Protein 2I1S (pdb70)

Sequence (359 aa):
TFEKVYHLKLSSIKGITPQIWRRIQVPENYTFLDLHKAIQAVMDWEDYHLHEFEMVNPKTGMLDKIGAEGDPLVSEKKAKLSDYFTLENKEALYTYDFGDNWQVKVRLEKILPRKEGVEYPICTAGKRAAVPEDSGGVWGYEEMLEVLKDSEHEEYEDTVLWLGDDFDPEYFDPKDVSFKKTFEKVYHLKLSIKGITPQIWRRIQVPENYTFLDLHKAIQAVMDWEDYHLHEFEMVNPKTGMLDKIGAEGDDGGPLVSEKKAKLSSDYFTLENKEALYTYDFGDNWQVKVRLEKILPRKEGVEYPICTAGKRAAVPEDSGGVWGYEEMLEVLKEHEEYEDTVLWLGDDFDPEYFDPKDVSF

CATH classification: 3.10.290.30

InterPro domains:
  IPR012912 Plasmid pRiA4b, Orf3-like domain [PF07929] (7-184)
  IPR012912 Plasmid pRiA4b, Orf3-like domain [PTHR41878] (1-187)
  IPR024047 MM3350-like superfamily [G3DSA:3.10.290.30] (1-188)
  IPR024047 MM3350-like superfamily [SSF159941] (6-186)

Radius of gyration: 22.76 Å; Cα contacts (8 Å, |Δi|>4): 699; chains: 2; bounding box: 59×53×58 Å

Structure (mmCIF, N/CA/C/O backbone):
data_2I1S
#
_entry.id   2I1S
#
_cell.length_a   62.421
_cell.length_b   90.577
_cell.length_c   107.978
_cell.angle_alpha   90.00
_cell.angle_beta   90.00
_cell.angle_gamma   90.00
#
_symmetry.space_group_name_H-M   'P 21 21 21'
#
loop_
_entity.id
_entity.type
_entity.pdbx_description
1 polymer 'Hypothetical protein'
2 water water
#
loop_
_atom_site.group_PDB
_atom_site.id
_atom_site.type_symbol
_atom_site.label_atom_id
_atom_site.label_alt_id
_atom_site.label_comp_id
_atom_site.label_asym_id
_atom_site.label_entity_id
_atom_site.label_seq_id
_atom_site.pdbx_PDB_ins_code
_atom_site.Cartn_x
_atom_site.Cartn_y
_atom_site.Cartn_z
_atom_site.occupancy
_atom_site.B_iso_or_equiv
_atom_site.auth_seq_id
_atom_site.auth_comp_id
_atom_site.auth_asym_id
_atom_site.auth_atom_id
_atom_site.pdbx_PDB_model_num
ATOM 1 N N . THR A 1 4 ? -4.022 25.990 26.215 1.00 57.44 4 THR A N 1
ATOM 2 C CA . THR A 1 4 ? -4.867 25.085 25.344 1.00 57.69 4 THR A CA 1
ATOM 3 C C . THR A 1 4 ? -4.817 23.589 25.742 1.00 57.22 4 THR A C 1
ATOM 4 O O . THR A 1 4 ? -5.546 22.749 25.156 1.00 57.00 4 THR A O 1
ATOM 8 N N . PHE A 1 5 ? -3.971 23.283 26.741 1.00 55.95 5 PHE A N 1
ATOM 9 C CA . PHE A 1 5 ? -4.048 22.018 27.511 1.00 54.52 5 PHE A CA 1
ATOM 10 C C . PHE A 1 5 ? -3.644 22.313 28.961 1.00 54.89 5 PHE A C 1
ATOM 11 O O . PHE A 1 5 ? -2.882 23.267 29.225 1.00 54.91 5 PHE A O 1
ATOM 19 N N . GLU A 1 6 ? -4.133 21.487 29.887 1.00 55.30 6 GLU A N 1
ATOM 20 C CA . GLU A 1 6 ? -3.803 21.637 31.314 1.00 55.93 6 GLU A CA 1
ATOM 21 C C . GLU A 1 6 ? -2.778 20.594 31.761 1.00 55.79 6 GLU A C 1
ATOM 22 O O . GLU A 1 6 ? -1.735 20.959 32.337 1.00 56.36 6 GLU A O 1
ATOM 28 N N . LYS A 1 7 ? -3.076 19.307 31.506 1.00 54.53 7 LYS A N 1
ATOM 29 C CA . LYS A 1 7 ? -2.245 18.191 32.022 1.00 54.26 7 LYS A CA 1
ATOM 30 C C . LYS A 1 7 ? -1.203 17.665 31.022 1.00 52.93 7 LYS A C 1
ATOM 31 O O . LYS A 1 7 ? -1.347 17.836 29.789 1.00 53.37 7 LYS A O 1
ATOM 37 N N . VAL A 1 8 ? -0.144 17.051 31.555 1.00 51.08 8 VAL A N 1
ATOM 38 C CA . VAL A 1 8 ? 0.812 16.318 30.727 1.00 49.39 8 VAL A CA 1
ATOM 39 C C . VAL A 1 8 ? 0.918 14.813 31.082 1.00 48.76 8 VAL A C 1
ATOM 40 O O . VAL A 1 8 ? 0.864 14.416 32.247 1.00 49.03 8 VAL A O 1
ATOM 44 N N . TYR A 1 9 ? 1.041 13.986 30.051 1.00 47.57 9 TYR A N 1
ATOM 45 C CA . TYR A 1 9 ? 1.217 12.545 30.208 1.00 46.20 9 TYR A CA 1
ATOM 46 C C . TYR A 1 9 ? 2.718 12.222 30.308 1.00 45.39 9 TYR A C 1
ATOM 47 O O . TYR A 1 9 ? 3.476 12.527 29.379 1.00 45.14 9 TYR A O 1
ATOM 56 N N . HIS A 1 10 ? 3.136 11.630 31.440 1.00 44.30 10 HIS A N 1
ATOM 57 C CA . HIS A 1 10 ? 4.489 11.087 31.623 1.00 43.17 10 HIS A CA 1
ATOM 58 C C . HIS A 1 10 ? 4.539 9.639 31.106 1.00 42.61 10 HIS A C 1
ATOM 59 O O . HIS A 1 10 ? 3.956 8.711 31.726 1.00 42.57 10 HIS A O 1
ATOM 66 N N . LEU A 1 11 ? 5.231 9.463 29.967 1.00 40.50 11 LEU A N 1
ATOM 67 C CA . LEU A 1 11 ? 5.235 8.206 29.221 1.00 38.30 11 LEU A CA 1
ATOM 68 C C . LEU A 1 11 ? 6.581 7.540 29.338 1.00 36.71 11 LEU A C 1
ATOM 69 O O . LEU A 1 11 ? 7.595 8.224 29.246 1.00 37.07 11 LEU A O 1
ATOM 74 N N . LYS A 1 12 ? 6.626 6.227 29.541 1.00 34.66 12 LYS A N 1
ATOM 75 C CA . LYS A 1 12 ? 7.876 5.517 29.261 1.00 33.01 12 LYS A CA 1
ATOM 76 C C . LYS A 1 12 ? 7.769 4.839 27.916 1.00 32.90 12 LYS A C 1
ATOM 77 O O . LYS A 1 12 ? 6.711 4.321 27.555 1.00 32.37 12 LYS A O 1
ATOM 83 N N . LEU A 1 13 ? 8.859 4.903 27.157 1.00 32.87 13 LEU A N 1
ATOM 84 C CA . LEU A 1 13 ? 8.980 4.266 25.837 1.00 32.29 13 LEU A CA 1
ATOM 85 C C . LEU A 1 13 ? 10.133 3.295 25.878 1.00 32.70 13 LEU A C 1
ATOM 86 O O . LEU A 1 13 ? 11.268 3.707 26.172 1.00 33.04 13 LEU A O 1
ATOM 91 N N A SER A 1 14 ? 9.862 2.014 25.615 0.50 32.55 14 SER A N 1
ATOM 92 N N B SER A 1 14 ? 9.862 2.028 25.564 0.50 32.33 14 SER A N 1
ATOM 93 C CA A SER A 1 14 ? 10.923 1.012 25.620 0.50 32.91 14 SER A CA 1
ATOM 94 C CA B SER A 1 14 ? 10.874 0.986 25.662 0.50 32.43 14 SER A CA 1
ATOM 95 C C A SER A 1 14 ? 10.948 0.202 24.339 0.50 33.32 14 SER A C 1
ATOM 96 C C B SER A 1 14 ? 10.947 0.173 24.363 0.50 33.08 14 SER A C 1
ATOM 97 O O A SER A 1 14 ? 9.921 -0.285 23.872 0.50 33.30 14 SER A O 1
ATOM 98 O O B SER A 1 14 ? 9.934 -0.346 23.899 0.50 33.05 14 SER A O 1
ATOM 103 N N . ILE A 1 15 ? 12.136 0.071 23.766 1.00 33.62 15 ILE A N 1
ATOM 104 C CA . ILE A 1 15 ? 12.327 -0.834 22.649 1.00 34.39 15 ILE A CA 1
ATOM 105 C C . ILE A 1 15 ? 12.209 -2.267 23.203 1.00 35.00 15 ILE A C 1
ATOM 106 O O . ILE A 1 15 ? 12.966 -2.670 24.116 1.00 34.79 15 ILE A O 1
ATOM 111 N N . LYS A 1 16 ? 11.252 -3.020 22.667 1.00 35.82 16 LYS A N 1
ATOM 112 C CA . LYS A 1 16 ? 11.131 -4.459 22.982 1.00 36.77 16 LYS A CA 1
ATOM 113 C C . LYS A 1 16 ? 12.201 -5.355 22.374 1.00 36.28 16 LYS A C 1
ATOM 114 O O . LYS A 1 16 ? 12.634 -5.149 21.248 1.00 34.60 16 LYS A O 1
ATOM 120 N N . GLY A 1 17 ? 12.574 -6.383 23.136 1.00 36.81 17 GLY A N 1
ATOM 121 C CA . GLY A 1 17 ? 13.417 -7.473 22.676 1.00 36.32 17 GLY A CA 1
ATOM 122 C C . GLY A 1 17 ? 14.907 -7.245 22.808 1.00 37.00 17 GLY A C 1
ATOM 123 O O . GLY A 1 17 ? 15.678 -8.108 22.479 1.00 38.93 17 GLY A O 1
ATOM 124 N N . ILE A 1 18 ? 15.347 -6.091 23.247 1.00 36.68 18 ILE A N 1
ATOM 125 C CA . ILE A 1 18 ? 16.798 -5.880 23.429 1.00 36.04 18 ILE A CA 1
ATOM 126 C C . ILE A 1 18 ? 17.046 -5.723 24.945 1.00 36.29 18 ILE A C 1
ATOM 127 O O . ILE A 1 18 ? 16.318 -4.973 25.623 1.00 34.16 18 ILE A O 1
ATOM 132 N N . THR A 1 19 ? 18.029 -6.470 25.469 1.00 36.72 19 THR A N 1
ATOM 133 C CA . THR A 1 19 ? 18.467 -6.290 26.848 1.00 37.52 19 THR A CA 1
ATOM 134 C C . THR A 1 19 ? 20.001 -6.069 26.862 1.00 37.45 19 THR A C 1
ATOM 135 O O . THR A 1 19 ? 20.720 -6.602 25.996 1.00 38.12 19 THR A O 1
ATOM 139 N N . PRO A 1 20 ? 20.499 -5.222 27.785 1.00 36.17 20 PRO A N 1
ATOM 140 C CA . PRO A 1 20 ? 19.738 -4.316 28.639 1.00 35.14 20 PRO A CA 1
ATOM 141 C C . PRO A 1 20 ? 18.735 -3.438 27.869 1.00 34.43 20 PRO A C 1
ATOM 142 O O . PRO A 1 20 ? 18.906 -3.180 26.663 1.00 34.96 20 PRO A O 1
ATOM 146 N N . GLN A 1 21 ? 17.731 -2.944 28.576 1.00 32.88 21 GLN A N 1
ATOM 147 C CA . GLN A 1 21 ? 16.660 -2.137 28.004 1.00 32.71 21 GLN A CA 1
ATOM 148 C C . GLN A 1 21 ? 17.060 -0.747 27.448 1.00 32.85 21 GLN A C 1
ATOM 149 O O . GLN A 1 21 ? 17.789 -0.002 28.059 1.00 33.27 21 GLN A O 1
ATOM 155 N N . ILE A 1 22 ? 16.624 -0.450 26.230 1.00 33.27 22 ILE A N 1
ATOM 156 C CA . ILE A 1 22 ? 16.785 0.875 25.653 1.00 31.89 22 ILE A CA 1
ATOM 157 C C . ILE A 1 22 ? 15.453 1.590 25.919 1.00 31.95 22 ILE A C 1
ATOM 158 O O . ILE A 1 22 ? 14.401 1.076 25.526 1.00 31.46 22 ILE A O 1
ATOM 163 N N . TRP A 1 23 ? 15.489 2.728 26.624 1.00 30.70 23 TRP A N 1
ATOM 164 C CA . TRP A 1 23 ? 14.250 3.449 26.975 1.00 29.77 23 TRP A CA 1
ATOM 165 C C . TRP A 1 23 ? 14.474 4.939 27.057 1.00 29.44 23 TRP A C 1
ATOM 166 O O . TRP A 1 23 ? 15.615 5.397 27.178 1.00 29.55 23 TRP A O 1
ATOM 177 N N . ARG A 1 24 ? 13.357 5.670 26.971 1.00 29.54 24 ARG A N 1
ATOM 178 C CA . ARG A 1 24 ? 13.273 7.138 27.128 1.00 29.31 24 ARG A CA 1
ATOM 179 C C . ARG A 1 24 ? 12.046 7.491 27.940 1.00 28.88 24 ARG A C 1
ATOM 180 O O . ARG A 1 24 ? 11.005 6.806 27.875 1.00 29.14 24 ARG A O 1
ATOM 188 N N . ARG A 1 25 ? 12.145 8.539 28.728 1.00 29.16 25 ARG A N 1
ATOM 189 C CA . ARG A 1 25 ? 10.944 9.040 29.406 1.00 30.11 25 ARG A CA 1
ATOM 190 C C . ARG A 1 25 ? 10.641 10.420 28.833 1.00 30.17 25 ARG A C 1
ATOM 191 O O . ARG A 1 25 ? 11.528 11.242 28.712 1.00 30.25 25 ARG A O 1
ATOM 199 N N . ILE A 1 26 ? 9.416 10.633 28.391 1.00 30.61 26 ILE A N 1
ATOM 200 C CA . ILE A 1 26 ? 9.023 11.927 27.829 1.00 30.93 26 ILE A CA 1
ATOM 201 C C . ILE A 1 26 ? 7.718 12.399 28.458 1.00 32.06 26 ILE A C 1
ATOM 202 O O . ILE A 1 26 ? 6.914 11.571 28.916 1.00 32.30 26 ILE A O 1
ATOM 207 N N . GLN A 1 27 ? 7.492 13.715 28.474 1.00 32.14 27 GLN A N 1
ATOM 208 C CA . GLN A 1 27 ? 6.167 14.228 28.863 1.00 31.86 27 GLN A CA 1
ATOM 209 C C . GLN A 1 27 ? 5.486 14.917 27.670 1.00 32.32 27 GLN A C 1
ATOM 210 O O . GLN A 1 27 ? 6.083 15.769 26.996 1.00 32.34 27 GLN A O 1
ATOM 216 N N . VAL A 1 28 ? 4.242 14.550 27.393 1.00 32.44 28 VAL A N 1
ATOM 217 C CA . VAL A 1 28 ? 3.546 15.136 26.237 1.00 33.46 28 VAL A CA 1
ATOM 218 C C . VAL A 1 28 ? 2.251 15.885 26.632 1.00 33.84 28 VAL A C 1
ATOM 219 O O . VAL A 1 28 ? 1.628 15.522 27.617 1.00 34.01 28 VAL A O 1
ATOM 223 N N . PRO A 1 29 ? 1.864 16.943 25.869 1.00 34.36 29 PRO A N 1
ATOM 224 C CA . PRO A 1 29 ? 0.558 17.546 26.108 1.00 34.61 29 PRO A CA 1
ATOM 225 C C . PRO A 1 29 ? -0.547 16.500 26.053 1.00 35.30 29 PRO A C 1
ATOM 226 O O . PRO A 1 29 ? -0.521 15.599 25.181 1.00 35.39 29 PRO A O 1
ATOM 230 N N . GLU A 1 30 ? -1.498 16.619 26.977 1.00 35.47 30 GLU A N 1
ATOM 231 C CA . GLU A 1 30 ? -2.643 15.719 27.038 1.00 36.57 30 GLU A CA 1
ATOM 232 C C . GLU A 1 30 ? -3.492 15.737 25.753 1.00 37.07 30 GLU A C 1
ATOM 233 O O . GLU A 1 30 ? -4.085 14.726 25.399 1.00 37.60 30 GLU A O 1
ATOM 239 N N . ASN A 1 31 ? -3.522 16.868 25.039 1.00 37.64 31 ASN A N 1
ATOM 240 C CA . ASN A 1 31 ? -4.352 16.990 23.833 1.00 37.98 31 ASN A CA 1
ATOM 241 C C . ASN A 1 31 ? -3.696 16.453 22.534 1.00 37.46 31 ASN A C 1
ATOM 242 O O . ASN A 1 31 ? -4.209 16.642 21.407 1.00 37.29 31 ASN A O 1
ATOM 247 N N . TYR A 1 32 ? -2.566 15.795 22.712 1.00 36.95 32 TYR A N 1
ATOM 248 C CA . TYR A 1 32 ? -1.813 15.180 21.628 1.00 36.89 32 TYR A CA 1
ATOM 249 C C . TYR A 1 32 ? -2.595 14.107 20.914 1.00 36.82 32 TYR A C 1
ATOM 250 O O . TYR A 1 32 ? -3.323 13.344 21.551 1.00 37.00 32 TYR A O 1
ATOM 259 N N . THR A 1 33 ? -2.458 14.088 19.580 1.00 36.61 33 THR A N 1
ATOM 260 C CA . THR A 1 33 ? -3.008 13.031 18.754 1.00 36.33 33 THR A CA 1
ATOM 261 C C . THR A 1 33 ? -1.961 11.919 18.716 1.00 36.74 33 THR A C 1
ATOM 262 O O . THR A 1 33 ? -0.838 12.096 19.211 1.00 37.69 33 THR A O 1
ATOM 266 N N . PHE A 1 34 ? -2.319 10.766 18.153 1.00 36.75 34 PHE A N 1
ATOM 267 C CA . PHE A 1 34 ? -1.331 9.726 17.895 1.00 36.25 34 PHE A CA 1
ATOM 268 C C . PHE A 1 34 ? -0.271 10.142 16.869 1.00 36.54 34 PHE A C 1
ATOM 269 O O . PHE A 1 34 ? 0.867 9.720 16.984 1.00 37.80 34 PHE A O 1
ATOM 277 N N . LEU A 1 35 ? -0.610 10.996 15.905 1.00 36.85 35 LEU A N 1
ATOM 278 C CA . LEU A 1 35 ? 0.403 11.471 14.961 1.00 36.89 35 LEU A CA 1
ATOM 279 C C . LEU A 1 35 ? 1.511 12.194 15.713 1.00 36.88 35 LEU A C 1
ATOM 280 O O . LEU A 1 35 ? 2.688 11.901 15.519 1.00 37.33 35 LEU A O 1
ATOM 285 N N . ASP A 1 36 ? 1.107 13.129 16.564 1.00 36.76 36 ASP A N 1
ATOM 286 C CA . ASP A 1 36 ? 1.993 13.881 17.450 1.00 37.40 36 ASP A CA 1
ATOM 287 C C . ASP A 1 36 ? 2.917 12.990 18.266 1.00 37.53 36 ASP A C 1
ATOM 288 O O . ASP A 1 36 ? 4.124 13.299 18.400 1.00 38.53 36 ASP A O 1
ATOM 293 N N . LEU A 1 37 ? 2.359 11.891 18.790 1.00 36.88 37 LEU A N 1
ATOM 294 C CA . LEU A 1 37 ? 3.120 10.885 19.536 1.00 35.84 37 LEU A CA 1
ATOM 295 C C . L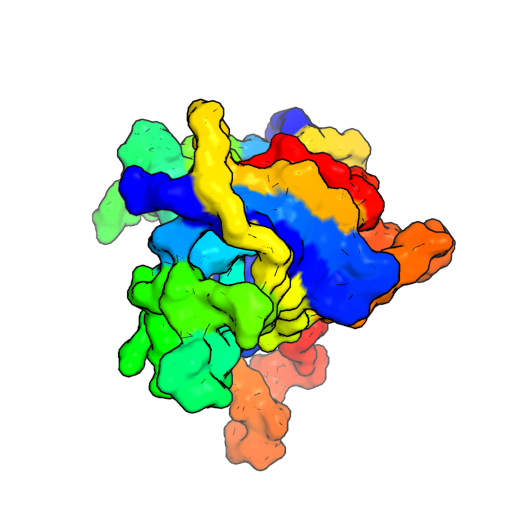EU A 1 37 ? 4.093 10.079 18.658 1.00 35.96 37 LEU A C 1
ATOM 296 O O . LEU A 1 37 ? 5.247 9.840 19.055 1.00 35.56 37 LEU A O 1
ATOM 301 N N . HIS A 1 38 ? 3.631 9.636 17.485 1.00 35.85 38 HIS A N 1
ATOM 302 C CA . HIS A 1 38 ? 4.526 9.038 16.489 1.00 35.80 38 HIS A CA 1
ATOM 303 C C . HIS A 1 38 ? 5.763 9.908 16.313 1.00 36.26 38 HIS A C 1
ATOM 304 O O . HIS A 1 38 ? 6.894 9.417 16.396 1.00 37.76 38 HIS A O 1
ATOM 311 N N . LYS A 1 39 ? 5.560 11.208 16.107 1.00 36.11 39 LYS A N 1
ATOM 312 C CA . LYS A 1 39 ? 6.687 12.141 15.916 1.00 35.97 39 LYS A CA 1
ATOM 313 C C . LYS A 1 39 ? 7.611 12.287 17.127 1.00 35.43 39 LYS A C 1
ATOM 314 O O . LYS A 1 39 ? 8.784 12.594 16.963 1.00 35.63 39 LYS A O 1
ATOM 320 N N . ALA A 1 40 ? 7.083 12.096 18.331 1.00 34.80 40 ALA A N 1
ATOM 321 C CA . ALA A 1 40 ? 7.879 12.252 19.556 1.00 34.37 40 ALA A CA 1
ATOM 322 C C . ALA A 1 40 ? 8.755 11.001 19.747 1.00 34.53 40 ALA A C 1
ATOM 323 O O . ALA A 1 40 ? 9.952 11.084 20.054 1.00 34.83 40 ALA A O 1
ATOM 325 N N . ILE A 1 41 ? 8.142 9.842 19.540 1.00 34.22 41 ILE A N 1
ATOM 326 C CA . ILE A 1 41 ? 8.873 8.583 19.355 1.00 34.15 41 ILE A CA 1
ATOM 327 C C . ILE A 1 41 ? 10.022 8.663 18.323 1.00 33.34 41 ILE A C 1
ATOM 328 O O . ILE A 1 41 ? 11.166 8.265 18.630 1.00 33.18 41 ILE A O 1
ATOM 333 N N . GLN A 1 42 ? 9.738 9.170 17.120 1.00 33.38 42 GLN A N 1
ATOM 334 C CA . GLN A 1 42 ? 10.798 9.285 16.112 1.00 32.93 42 GLN A CA 1
ATOM 335 C C . GLN A 1 42 ? 11.964 10.127 16.627 1.00 32.67 42 GLN A C 1
ATOM 336 O O . GLN A 1 42 ? 13.137 9.831 16.332 1.00 32.91 42 GLN A O 1
ATOM 342 N N . ALA A 1 43 ? 11.621 11.180 17.371 1.00 32.06 43 ALA A N 1
ATOM 343 C CA . ALA A 1 43 ? 12.558 12.155 17.917 1.00 32.01 43 ALA A CA 1
ATOM 344 C C . ALA A 1 43 ? 13.455 11.562 18.984 1.00 31.99 43 ALA A C 1
ATOM 345 O O . ALA A 1 43 ? 14.675 11.689 18.883 1.00 32.02 43 ALA A O 1
ATOM 347 N N . VAL A 1 44 ? 12.864 10.863 19.958 1.00 32.66 44 VAL A N 1
ATOM 348 C CA . VAL A 1 44 ? 13.628 10.285 21.091 1.00 32.55 44 VAL A CA 1
ATOM 349 C C . VAL A 1 44 ? 14.515 9.130 20.689 1.00 32.42 44 VAL A C 1
ATOM 350 O O . VAL A 1 44 ? 15.573 8.915 21.317 1.00 32.57 44 VAL A O 1
ATOM 354 N N . MET A 1 45 ? 14.101 8.439 19.623 1.00 32.60 45 MET A N 1
ATOM 355 C CA . MET A 1 45 ? 14.841 7.309 19.035 1.00 32.52 45 MET A CA 1
ATOM 356 C C . MET A 1 45 ? 15.789 7.688 17.926 1.00 33.99 45 MET A C 1
ATOM 357 O O . MET A 1 45 ? 16.460 6.823 17.348 1.00 35.06 45 MET A O 1
ATOM 362 N N . ASP A 1 46 ? 15.847 8.973 17.595 1.00 35.71 46 ASP A N 1
ATOM 363 C CA . ASP A 1 46 ? 16.690 9.444 16.501 1.00 36.79 46 ASP A CA 1
ATOM 364 C C . ASP A 1 46 ? 16.452 8.649 15.180 1.00 36.63 46 ASP A C 1
ATOM 365 O O . ASP A 1 46 ? 17.374 8.297 14.409 1.00 36.37 46 ASP A O 1
ATOM 370 N N . TRP A 1 47 ? 15.173 8.366 14.934 1.00 36.35 47 TRP A N 1
ATOM 371 C CA . TRP A 1 47 ? 14.748 7.728 13.706 1.00 35.20 47 TRP A CA 1
ATOM 372 C C . TRP A 1 47 ? 14.429 8.786 12.629 1.00 34.97 47 TRP A C 1
ATOM 373 O O . TRP A 1 47 ? 14.384 9.981 12.904 1.00 35.08 47 TRP A O 1
ATOM 384 N N . GLU A 1 48 ? 14.196 8.339 11.402 1.00 36.00 48 GLU A N 1
ATOM 385 C CA . GLU A 1 48 ? 14.202 9.231 10.239 1.00 36.08 48 GLU A CA 1
ATOM 386 C C . GLU A 1 48 ? 12.832 9.306 9.518 1.00 36.14 48 GLU A C 1
ATOM 387 O O . GLU A 1 48 ? 12.677 9.971 8.494 1.00 35.80 48 GLU A O 1
ATOM 393 N N . ASP A 1 49 ? 11.858 8.601 10.063 1.00 36.41 49 ASP A N 1
ATOM 394 C CA . ASP A 1 49 ? 10.543 8.428 9.453 1.00 37.10 49 ASP A CA 1
ATOM 395 C C . ASP A 1 49 ? 10.518 7.909 8.003 1.00 36.30 49 ASP A C 1
ATOM 396 O O . ASP A 1 49 ? 9.782 8.399 7.163 1.00 36.27 49 ASP A O 1
ATOM 401 N N . TYR A 1 50 ? 11.295 6.869 7.741 1.00 35.96 50 TYR A N 1
ATOM 402 C CA . TYR A 1 50 ? 11.446 6.333 6.392 1.00 35.07 50 TYR A CA 1
ATOM 403 C C . TYR A 1 50 ? 10.372 5.310 6.094 1.00 35.40 50 TYR A C 1
ATOM 404 O O . TYR A 1 50 ? 10.072 5.019 4.913 1.00 34.77 50 TYR A O 1
ATOM 413 N N . HIS A 1 51 ? 9.839 4.715 7.171 1.00 35.14 51 HIS A N 1
ATOM 414 C CA . HIS A 1 51 ? 9.099 3.467 7.040 1.00 33.62 51 HIS A CA 1
ATOM 415 C C . HIS A 1 51 ? 7.681 3.665 7.544 1.00 33.57 51 HIS A C 1
ATOM 416 O O . HIS A 1 51 ? 7.355 4.734 8.049 1.00 32.74 51 HIS A O 1
ATOM 423 N N . LEU A 1 52 ? 6.861 2.615 7.393 1.00 33.78 52 LEU A N 1
ATOM 424 C CA . LEU A 1 52 ? 5.506 2.590 7.914 1.00 33.72 52 LEU A CA 1
ATOM 425 C C . LEU A 1 52 ? 5.523 2.411 9.429 1.00 33.89 52 LEU A C 1
ATOM 426 O O . LEU A 1 52 ? 6.473 1.857 9.978 1.00 33.73 52 LEU A O 1
ATOM 431 N N . HIS A 1 53 ? 4.476 2.912 10.083 1.00 34.86 53 HIS A N 1
ATOM 432 C CA . HIS A 1 53 ? 4.253 2.695 11.514 1.00 35.63 53 HIS A CA 1
ATOM 433 C C . HIS A 1 53 ? 2.776 2.410 11.862 1.00 36.52 53 HIS A C 1
ATOM 434 O O . HIS A 1 53 ? 1.880 2.633 11.052 1.00 37.57 53 HIS A O 1
ATOM 441 N N . GLU A 1 54 ? 2.524 1.874 13.052 1.00 37.23 54 GLU A N 1
ATOM 442 C CA . GLU A 1 54 ? 1.169 1.849 13.600 1.00 37.56 54 GLU A CA 1
ATOM 443 C C . GLU A 1 54 ? 1.197 1.604 15.095 1.00 36.54 54 GLU A C 1
ATOM 444 O O . GLU A 1 54 ? 2.192 1.111 15.608 1.00 37.17 54 GLU A O 1
ATOM 450 N N . PHE A 1 55 ? 0.135 2.035 15.767 1.00 35.25 55 PHE A N 1
ATOM 451 C CA . PHE A 1 55 ? -0.112 1.763 17.162 1.00 35.16 55 PHE A CA 1
ATOM 452 C C . PHE A 1 55 ? -1.196 0.668 17.252 1.00 36.15 55 PHE A C 1
ATOM 453 O O . PHE A 1 55 ? -2.097 0.597 16.399 1.00 35.25 55 PHE A O 1
ATOM 461 N N . GLU A 1 56 ? -1.059 -0.195 18.254 1.00 36.71 56 GLU A N 1
ATOM 462 C CA . GLU A 1 56 ? -2.108 -1.107 18.693 1.00 38.86 56 GLU A CA 1
ATOM 463 C C . GLU A 1 56 ? -2.434 -0.751 20.148 1.00 38.08 56 GLU A C 1
ATOM 464 O O . GLU A 1 56 ? -1.554 -0.754 21.002 1.00 37.41 56 GLU A O 1
ATOM 470 N N . MET A 1 57 ? -3.694 -0.467 20.435 1.00 38.50 57 MET A N 1
ATOM 471 C CA . MET A 1 57 ? -4.107 -0.142 21.815 1.00 38.73 57 MET A CA 1
ATOM 472 C C . MET A 1 57 ? -5.550 -0.604 22.046 1.00 39.82 57 MET A C 1
ATOM 473 O O . MET A 1 57 ? -6.383 -0.526 21.131 1.00 40.20 57 MET A O 1
ATOM 478 N N . VAL A 1 58 ? -5.833 -1.118 23.247 1.00 40.65 58 VAL A N 1
ATOM 479 C CA . VAL A 1 58 ? -7.218 -1.296 23.717 1.00 40.77 58 VAL A CA 1
ATOM 480 C C . VAL A 1 58 ? -7.976 0.052 23.795 1.00 41.59 58 VAL A C 1
ATOM 481 O O . VAL A 1 58 ? -7.483 1.031 24.390 1.00 41.55 58 VAL A O 1
ATOM 485 N N . ASN A 1 59 ? -9.168 0.094 23.202 1.00 41.65 59 ASN A N 1
ATOM 486 C CA . ASN A 1 59 ? -10.023 1.264 23.284 1.00 42.20 59 ASN A CA 1
ATOM 487 C C . ASN A 1 59 ? -10.884 1.193 24.568 1.00 42.51 59 ASN A C 1
ATOM 488 O O . ASN A 1 59 ? -11.669 0.274 24.736 1.00 42.84 59 ASN A O 1
ATOM 493 N N . PRO A 1 60 ? -10.701 2.149 25.502 1.00 43.10 60 PRO A N 1
ATOM 494 C CA . PRO A 1 60 ? -11.417 2.087 26.790 1.00 43.28 60 PRO A CA 1
ATOM 495 C C . PRO A 1 60 ? -12.932 2.162 26.691 1.00 43.80 60 PRO A C 1
ATOM 496 O O . PRO A 1 60 ? -13.626 1.660 27.592 1.00 44.48 60 PRO A O 1
ATOM 500 N N . LYS A 1 61 ? -13.456 2.789 25.636 1.00 44.19 61 LYS A N 1
ATOM 501 C CA . LYS A 1 61 ? -14.925 2.822 25.432 1.00 44.42 61 LYS A CA 1
ATOM 502 C C . LYS A 1 61 ? -15.458 1.496 24.891 1.00 43.75 61 LYS A C 1
ATOM 503 O O . LYS A 1 61 ? -16.645 1.243 24.991 1.00 44.01 61 LYS A O 1
ATOM 509 N N . THR A 1 62 ? -14.595 0.660 24.306 1.00 43.22 62 THR A N 1
ATOM 510 C CA . THR A 1 62 ? -15.054 -0.617 23.736 1.00 42.60 62 THR A CA 1
ATOM 511 C C . THR A 1 62 ? -14.421 -1.879 24.331 1.00 42.50 62 THR A C 1
ATOM 512 O O . THR A 1 62 ? -15.015 -2.950 24.253 1.00 42.33 62 THR A O 1
ATOM 516 N N . GLY A 1 63 ? -13.227 -1.770 24.906 1.00 42.17 63 GLY A N 1
ATOM 517 C CA . GLY A 1 63 ? -12.520 -2.961 25.405 1.00 42.33 63 GLY A CA 1
ATOM 518 C C . GLY A 1 63 ? -11.922 -3.824 24.289 1.00 42.55 63 GLY A C 1
ATOM 519 O O . GLY A 1 63 ? -11.299 -4.864 24.564 1.00 42.65 63 GLY A O 1
ATOM 520 N N . MET A 1 64 ? -12.128 -3.392 23.035 1.00 42.39 64 MET A N 1
ATOM 521 C CA . MET A 1 64 ? -11.518 -3.993 21.831 1.00 41.89 64 MET A CA 1
ATOM 522 C C . MET A 1 64 ? -10.159 -3.359 21.556 1.00 41.72 64 MET A C 1
ATOM 523 O O . MET A 1 64 ? -9.919 -2.217 21.943 1.00 42.43 64 MET A O 1
ATOM 528 N N . LEU A 1 65 ? -9.295 -4.104 20.862 1.00 41.60 65 LEU A N 1
ATOM 529 C CA . LEU A 1 65 ? -7.974 -3.643 20.415 1.00 41.14 65 LEU A CA 1
ATOM 530 C C . LEU A 1 65 ? -8.106 -2.857 19.104 1.00 41.10 65 LEU A C 1
ATOM 531 O O . LEU A 1 65 ? -8.486 -3.412 18.083 1.00 40.94 65 LEU A O 1
ATOM 536 N N . ASP A 1 66 ? -7.825 -1.559 19.146 1.00 41.44 66 ASP A N 1
ATOM 537 C CA . ASP A 1 66 ? -7.835 -0.703 17.946 1.00 41.55 66 ASP A CA 1
ATOM 538 C C . ASP A 1 66 ? -6.455 -0.592 17.314 1.00 41.41 66 ASP A C 1
ATOM 539 O O . ASP A 1 66 ? -5.462 -0.489 18.023 1.00 42.08 66 ASP A O 1
ATOM 544 N N . LYS A 1 67 ? -6.401 -0.600 15.985 1.00 41.52 67 LYS A N 1
ATOM 545 C CA . LYS A 1 67 ? -5.193 -0.274 15.250 1.00 41.48 67 LYS A CA 1
ATOM 546 C C . LYS A 1 67 ? -5.256 1.199 14.838 1.00 41.41 67 LYS A C 1
ATOM 547 O O . LYS A 1 67 ? -6.244 1.638 14.229 1.00 41.21 67 LYS A O 1
ATOM 553 N N . ILE A 1 68 ? -4.204 1.959 15.150 1.00 40.70 68 ILE A N 1
ATOM 554 C CA . ILE A 1 68 ? -4.191 3.394 14.858 1.00 40.95 68 ILE A CA 1
ATOM 555 C C . ILE A 1 68 ? -2.969 3.743 13.999 1.00 41.82 68 ILE A C 1
ATOM 556 O O . ILE A 1 68 ? -1.850 3.396 14.351 1.00 42.47 68 ILE A O 1
ATOM 561 N N . GLY A 1 69 ? -3.180 4.408 12.867 1.00 42.87 69 GLY A N 1
ATOM 562 C CA . GLY A 1 69 ? -2.080 4.706 11.966 1.00 43.57 69 GLY A CA 1
ATOM 563 C C . GLY A 1 69 ? -2.477 5.688 10.896 1.00 45.05 69 GLY A C 1
ATOM 564 O O . GLY A 1 69 ? -3.536 6.315 10.971 1.00 44.52 69 GLY A O 1
ATOM 565 N N . ALA A 1 70 ? -1.612 5.837 9.899 1.00 46.48 70 ALA A N 1
ATOM 566 C CA . ALA A 1 70 ? -1.816 6.850 8.868 1.00 47.69 70 ALA A CA 1
ATOM 567 C C . ALA A 1 70 ? -3.136 6.701 8.121 1.00 48.72 70 ALA A C 1
ATOM 568 O O . ALA A 1 70 ? -3.587 5.598 7.830 1.00 48.27 70 ALA A O 1
ATOM 570 N N . GLU A 1 71 ? -3.745 7.848 7.829 1.00 50.77 71 GLU A N 1
ATOM 571 C CA . GLU A 1 71 ? -4.972 7.907 7.049 1.00 52.02 71 GLU A CA 1
ATOM 572 C C . GLU A 1 71 ? -4.887 7.190 5.705 1.00 52.85 71 GLU A C 1
ATOM 573 O O . GLU A 1 71 ? -4.286 7.683 4.739 1.00 52.74 71 GLU A O 1
ATOM 579 N N . GLY A 1 72 ? -5.454 5.985 5.700 1.00 53.82 72 GLY A N 1
ATOM 580 C CA . GLY A 1 72 ? -5.879 5.309 4.484 1.00 54.70 72 GLY A CA 1
ATOM 581 C C . GLY A 1 72 ? -7.394 5.386 4.510 1.00 55.16 72 GLY A C 1
ATOM 582 O O . GLY A 1 72 ? -7.981 5.718 5.548 1.00 55.40 72 GLY A O 1
ATOM 583 N N . ASP A 1 73 ? -8.033 5.090 3.384 1.00 55.43 73 ASP A N 1
ATOM 584 C CA . ASP A 1 73 ? -9.491 5.128 3.319 1.00 55.64 73 ASP A CA 1
ATOM 585 C C . ASP A 1 73 ? -10.105 3.802 3.768 1.00 55.63 73 ASP A C 1
ATOM 586 O O . ASP A 1 73 ? -11.343 3.912 4.723 1.00 55.72 73 ASP A O 1
ATOM 591 N N . PRO A 1 81 ? -11.373 -0.562 9.783 1.00 48.68 81 PRO A N 1
ATOM 592 C CA . PRO A 1 81 ? -10.606 -1.336 10.751 1.00 48.49 81 PRO A CA 1
ATOM 593 C C . PRO A 1 81 ? -9.342 -0.600 11.199 1.00 47.99 81 PRO A C 1
ATOM 594 O O . PRO A 1 81 ? -8.645 -1.057 12.106 1.00 48.34 81 PRO A O 1
ATOM 598 N N . LEU A 1 82 ? -9.047 0.524 10.556 1.00 46.86 82 LEU A N 1
ATOM 599 C CA . LEU A 1 82 ? -7.940 1.356 10.958 1.00 45.90 82 LEU A CA 1
ATOM 600 C C . LEU A 1 82 ? -8.473 2.702 11.455 1.00 45.20 82 LEU A C 1
ATOM 601 O O . LEU A 1 82 ? -9.272 3.348 10.773 1.00 45.19 82 LEU A O 1
ATOM 606 N N . VAL A 1 83 ? -8.050 3.086 12.660 1.00 44.25 83 VAL A N 1
ATOM 607 C CA . VAL A 1 83 ? -8.391 4.370 13.291 1.00 43.32 83 VAL A CA 1
ATOM 608 C C . VAL A 1 83 ? -7.320 5.398 12.903 1.00 43.40 83 VAL A C 1
ATOM 609 O O . VAL A 1 83 ? -6.122 5.093 12.965 1.00 42.73 83 VAL A O 1
ATOM 613 N N . SER A 1 84 ? -7.760 6.590 12.486 1.00 43.30 84 SER A N 1
ATOM 614 C CA . SER A 1 84 ? -6.873 7.659 12.002 1.00 43.80 84 SER A CA 1
ATOM 615 C C . SER A 1 84 ? -6.135 8.326 13.137 1.00 43.82 84 SER A C 1
ATOM 616 O O . SER A 1 84 ? -6.751 8.882 14.036 1.00 45.13 84 SER A O 1
ATOM 619 N N . GLU A 1 85 ? -4.814 8.266 13.076 1.00 42.90 85 GLU A N 1
ATOM 620 C CA . GLU A 1 85 ? -3.950 8.816 14.098 1.00 42.28 85 GLU A CA 1
ATOM 621 C C . GLU A 1 85 ? -3.995 10.336 14.165 1.00 42.26 85 GLU A C 1
ATOM 622 O O . GLU A 1 85 ? -3.648 10.910 15.183 1.00 42.53 85 GLU A O 1
ATOM 628 N N . LYS A 1 86 ? -4.363 10.987 13.061 1.00 42.30 86 LYS A N 1
ATOM 629 C CA . LYS A 1 86 ? -4.513 12.455 13.039 1.00 42.26 86 LYS A CA 1
ATOM 630 C C . LYS A 1 86 ? -5.735 12.836 13.865 1.00 41.89 86 LYS A C 1
ATOM 631 O O . LYS A 1 86 ? -5.767 13.908 14.451 1.00 41.95 86 LYS A O 1
ATOM 637 N N . LYS A 1 87 ? -6.724 11.933 13.894 1.00 41.98 87 LYS A N 1
ATOM 638 C CA . LYS A 1 87 ? -7.980 12.085 14.636 1.00 41.84 87 LYS A CA 1
ATOM 639 C C . LYS A 1 87 ? -7.946 11.541 16.066 1.00 41.86 87 LYS A C 1
ATOM 640 O O . LYS A 1 87 ? -8.416 12.201 16.982 1.00 41.77 87 LYS A O 1
ATOM 646 N N . ALA A 1 88 ? -7.409 10.331 16.240 1.00 42.58 88 ALA A N 1
ATOM 647 C CA . ALA A 1 88 ? -7.322 9.665 17.544 1.00 42.56 88 ALA A CA 1
ATOM 648 C C . ALA A 1 88 ? -6.502 10.508 18.515 1.00 43.45 88 ALA A C 1
ATOM 649 O O . ALA A 1 88 ? -5.362 10.915 18.206 1.00 43.61 88 ALA A O 1
ATOM 651 N N . LYS A 1 89 ? -7.099 10.801 19.669 1.00 43.75 89 LYS A N 1
ATOM 652 C CA . LYS A 1 89 ? -6.457 11.608 20.699 1.00 44.16 89 LYS A CA 1
ATOM 653 C C . LYS A 1 89 ? -5.916 10.692 21.796 1.00 43.95 89 LYS A C 1
ATOM 654 O O . LYS A 1 89 ? -6.574 9.723 22.148 1.00 44.59 89 LYS A O 1
ATOM 660 N N . LEU A 1 90 ? -4.732 10.982 22.339 1.00 43.71 90 LEU A N 1
ATOM 661 C CA . LEU A 1 90 ? -4.200 10.186 23.471 1.00 43.25 90 LEU A CA 1
ATOM 662 C C . LEU A 1 90 ? -5.183 10.102 24.626 1.00 43.22 90 LEU A C 1
ATOM 663 O O . LEU A 1 90 ? -5.369 9.021 25.210 1.00 43.60 90 LEU A O 1
ATOM 668 N N . SER A 1 91 ? -5.807 11.249 24.923 1.00 43.00 91 SER A N 1
ATOM 669 C CA . SER A 1 91 ? -6.791 11.435 25.998 1.00 42.52 91 SER A CA 1
ATOM 670 C C . SER A 1 91 ? -8.076 10.618 25.851 1.00 42.66 91 SER A C 1
ATOM 671 O O . SER A 1 91 ? -8.831 10.472 26.804 1.00 42.09 91 SER A O 1
ATOM 674 N N . ASP A 1 92 ? -8.322 10.098 24.655 1.00 43.02 92 ASP A N 1
ATOM 675 C CA . ASP A 1 92 ? -9.434 9.184 24.426 1.00 43.30 92 ASP A CA 1
ATOM 676 C C . ASP A 1 92 ? -9.076 7.724 24.729 1.00 43.17 92 ASP A C 1
ATOM 677 O O . ASP A 1 92 ? -9.975 6.886 24.883 1.00 42.97 92 ASP A O 1
ATOM 682 N N . TYR A 1 93 ? -7.773 7.434 24.828 1.00 42.81 93 TYR A N 1
ATOM 683 C CA . TYR A 1 93 ? -7.271 6.066 25.007 1.00 42.92 93 TYR A CA 1
ATOM 684 C C . TYR A 1 93 ? -6.519 5.792 26.311 1.00 43.58 93 TYR A C 1
ATOM 685 O O . TYR A 1 93 ? -6.818 4.817 27.010 1.00 44.05 93 TYR A O 1
ATOM 694 N N . PHE A 1 94 ? -5.524 6.623 26.613 1.00 44.05 94 PHE A N 1
ATOM 695 C CA . PHE A 1 94 ? -4.713 6.447 27.814 1.00 44.26 94 PHE A CA 1
ATOM 696 C C . PHE A 1 94 ? -5.450 6.929 29.057 1.00 44.32 94 PHE A C 1
ATOM 697 O O . PHE A 1 94 ? -5.915 8.070 29.134 1.00 44.74 94 PHE A O 1
ATOM 705 N N . THR A 1 95 ? -5.560 6.038 30.030 1.00 44.33 95 THR A N 1
ATOM 706 C CA . THR A 1 95 ? -6.007 6.397 31.359 1.00 44.41 95 THR A CA 1
ATOM 707 C C . THR A 1 95 ? -5.110 5.614 32.313 1.00 44.78 95 THR A C 1
ATOM 70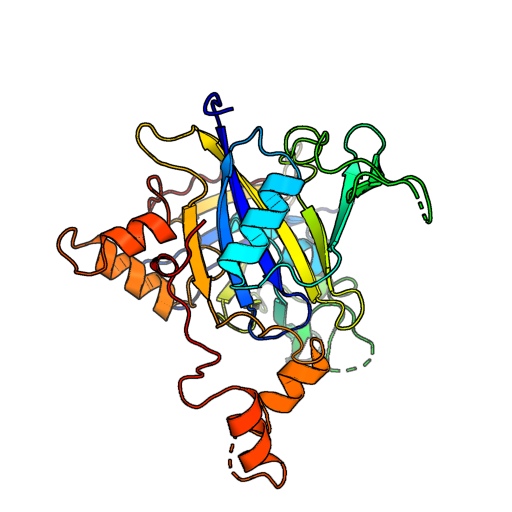8 O O . THR A 1 95 ? -4.217 4.872 31.870 1.00 44.49 95 THR A O 1
ATOM 712 N N . LEU A 1 96 ? -5.346 5.773 33.610 1.00 44.78 96 LEU A N 1
ATOM 713 C CA . LEU A 1 96 ? -4.585 5.051 34.614 1.00 45.24 96 LEU A CA 1
ATOM 714 C C . LEU A 1 96 ? -4.954 3.547 34.715 1.00 45.73 96 LEU A C 1
ATOM 715 O O . LEU A 1 96 ? -4.117 2.745 35.123 1.00 46.10 96 LEU A O 1
ATOM 720 N N . GLU A 1 97 ? -6.173 3.143 34.350 1.00 46.07 97 GLU A N 1
ATOM 721 C CA . GLU A 1 97 ? -6.400 1.700 34.124 1.00 46.85 97 GLU A CA 1
ATOM 722 C C . GLU A 1 97 ? -6.444 1.272 32.638 1.00 46.49 97 GLU A C 1
ATOM 723 O O . GLU A 1 97 ? -7.062 0.257 32.298 1.00 47.12 97 GLU A O 1
ATOM 729 N N . ASN A 1 98 ? -5.801 2.046 31.771 1.00 45.03 98 ASN A N 1
ATOM 730 C CA . ASN A 1 98 ? -5.550 1.634 30.393 1.00 44.58 98 ASN A CA 1
ATOM 731 C C . ASN A 1 98 ? -4.301 2.359 29.935 1.00 43.84 98 ASN A C 1
ATOM 732 O O . ASN A 1 98 ? -4.373 3.328 29.171 1.00 44.64 98 ASN A O 1
ATOM 737 N N . LYS A 1 99 ? -3.155 1.886 30.409 1.00 43.22 99 LYS A N 1
ATOM 738 C CA . LYS A 1 99 ? -1.928 2.690 30.398 1.00 43.24 99 LYS A CA 1
ATOM 739 C C . LYS A 1 99 ? -0.909 2.390 29.294 1.00 42.91 99 LYS A C 1
ATOM 740 O O . LYS A 1 99 ? 0.025 3.190 29.094 1.00 42.93 99 LYS A O 1
ATOM 746 N N . GLU A 1 100 ? -1.131 1.301 28.541 1.00 41.78 100 GLU A N 1
ATOM 747 C CA . GLU A 1 100 ? -0.147 0.802 27.582 1.00 41.30 100 GLU A CA 1
ATOM 748 C C . GLU A 1 100 ? -0.603 0.731 26.102 1.00 39.71 100 GLU A C 1
ATOM 749 O O . GLU A 1 100 ? -1.748 0.397 25.815 1.00 39.35 100 GLU A O 1
ATOM 755 N N . ALA A 1 101 ? 0.311 1.065 25.185 1.00 38.04 101 ALA A N 1
ATOM 756 C CA . ALA A 1 101 ? 0.126 0.906 23.734 1.00 36.70 101 ALA A CA 1
ATOM 757 C C . ALA A 1 101 ? 1.315 0.157 23.186 1.00 36.09 101 ALA A C 1
ATOM 758 O O . ALA A 1 101 ? 2.388 0.162 23.784 1.00 36.30 101 ALA A O 1
ATOM 760 N N . LEU A 1 102 ? 1.128 -0.492 22.047 1.00 35.12 102 LEU A N 1
ATOM 761 C CA . LEU A 1 102 ? 2.256 -0.975 21.257 1.00 34.51 102 LEU A CA 1
ATOM 762 C C . LEU A 1 102 ? 2.434 -0.170 19.947 1.00 33.28 102 LEU A C 1
ATOM 763 O O . LEU A 1 102 ? 1.501 -0.037 19.153 1.00 33.61 102 LEU A O 1
ATOM 768 N N . TYR A 1 103 ? 3.636 0.334 19.734 1.00 32.10 103 TYR A N 1
ATOM 769 C CA . TYR A 1 103 ? 4.006 1.065 18.515 1.00 31.52 103 TYR A CA 1
ATOM 770 C C . TYR A 1 103 ? 4.966 0.224 17.694 1.00 31.41 103 TYR A C 1
ATOM 771 O O . TYR A 1 103 ? 6.024 -0.146 18.180 1.00 31.86 103 TYR A O 1
ATOM 780 N 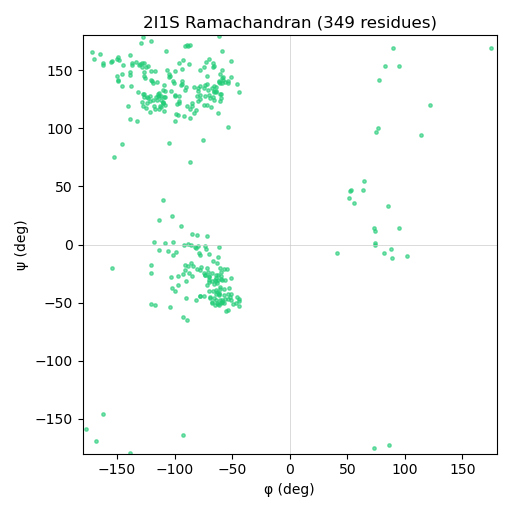N . THR A 1 104 ? 4.598 -0.057 16.456 1.00 31.77 104 THR A N 1
ATOM 781 C CA . THR A 1 104 ? 5.478 -0.708 15.500 1.00 32.39 104 THR A CA 1
ATOM 782 C C . THR A 1 104 ? 5.928 0.311 14.425 1.00 32.65 104 THR A C 1
ATOM 783 O O . THR A 1 104 ? 5.126 1.072 13.875 1.00 32.47 104 THR A O 1
ATOM 787 N N . TYR A 1 105 ? 7.230 0.333 14.159 1.00 32.72 105 TYR A N 1
ATOM 788 C CA . TYR A 1 105 ? 7.819 1.176 13.150 1.00 32.48 105 TYR A CA 1
ATOM 789 C C . TYR A 1 105 ? 8.756 0.293 12.310 1.00 33.43 105 TYR A C 1
ATOM 790 O O . TYR A 1 105 ? 9.585 -0.448 12.867 1.00 33.80 105 TYR A O 1
ATOM 799 N N . ASP A 1 106 ? 8.627 0.374 10.978 1.00 34.26 106 ASP A N 1
ATOM 800 C CA . ASP A 1 106 ? 9.409 -0.436 10.028 1.00 34.74 106 ASP A CA 1
ATOM 801 C C . ASP A 1 106 ? 8.845 -1.835 10.004 1.00 34.96 106 ASP A C 1
ATOM 802 O O . ASP A 1 106 ? 9.143 -2.641 10.884 1.00 35.16 106 ASP A O 1
ATOM 807 N N . PHE A 1 107 ? 8.041 -2.130 8.990 1.00 34.84 107 PHE A N 1
ATOM 808 C CA . PHE A 1 107 ? 7.377 -3.425 8.874 1.00 34.86 107 PHE A CA 1
ATOM 809 C C . PHE A 1 107 ? 8.308 -4.504 8.318 1.00 35.10 107 PHE A C 1
ATOM 810 O O . PHE A 1 107 ? 7.894 -5.670 8.174 1.00 34.97 107 PHE A O 1
ATOM 818 N N . GLY A 1 108 ? 9.548 -4.122 8.000 1.00 34.45 108 GLY A N 1
ATOM 819 C CA . GLY A 1 108 ? 10.606 -5.095 7.665 1.00 35.09 108 GLY A CA 1
ATOM 820 C C . GLY A 1 108 ? 11.430 -5.476 8.897 1.00 36.05 108 GLY A C 1
ATOM 821 O O . GLY A 1 108 ? 11.442 -6.630 9.331 1.00 36.45 108 GLY A O 1
ATOM 822 N N . ASP A 1 109 ? 12.109 -4.497 9.485 1.00 36.52 109 ASP A N 1
ATOM 823 C CA . ASP A 1 109 ? 12.874 -4.724 10.710 1.00 36.81 109 ASP A CA 1
ATOM 824 C C . ASP A 1 109 ? 11.979 -4.978 11.936 1.00 37.17 109 ASP A C 1
ATOM 825 O O . ASP A 1 109 ? 12.419 -5.641 12.884 1.00 37.61 109 ASP A O 1
ATOM 830 N N . ASN A 1 110 ? 10.756 -4.448 11.924 1.00 37.99 110 ASN A N 1
ATOM 831 C CA . ASN A 1 110 ? 9.725 -4.729 12.941 1.00 37.89 110 ASN A CA 1
ATOM 832 C C . ASN A 1 110 ? 10.162 -4.215 14.332 1.00 38.15 110 ASN A C 1
ATOM 833 O O . ASN A 1 110 ? 10.261 -4.956 15.314 1.00 38.91 110 ASN A O 1
ATOM 838 N N . TRP A 1 111 ? 10.495 -2.933 14.390 1.00 37.44 111 TRP A N 1
ATOM 839 C CA . TRP A 1 111 ? 10.802 -2.307 15.673 1.00 37.35 111 TRP A CA 1
ATOM 840 C C . TRP A 1 111 ? 9.525 -2.092 16.427 1.00 37.15 111 TRP A C 1
ATOM 841 O O . TRP A 1 111 ? 8.546 -1.567 15.871 1.00 37.20 111 TRP A O 1
ATOM 852 N N . GLN A 1 112 ? 9.556 -2.435 17.710 1.00 37.76 112 GLN A N 1
ATOM 853 C CA . GLN A 1 112 ? 8.391 -2.256 18.581 1.00 36.56 112 GLN A CA 1
ATOM 854 C C . GLN A 1 112 ? 8.753 -1.483 19.799 1.00 36.66 112 GLN A C 1
ATOM 855 O O . GLN A 1 112 ? 9.698 -1.823 20.522 1.00 38.75 112 GLN A O 1
ATOM 861 N N . VAL A 1 113 ? 7.997 -0.429 20.034 1.00 35.45 113 VAL A N 1
ATOM 862 C CA . VAL A 1 113 ? 8.189 0.389 21.201 1.00 33.81 113 VAL A CA 1
ATOM 863 C C . VAL A 1 113 ? 6.972 0.210 22.112 1.00 34.20 113 VAL A C 1
ATOM 864 O O . VAL A 1 113 ? 5.852 0.386 21.652 1.00 33.44 113 VAL A O 1
ATOM 868 N N . LYS A 1 114 ? 7.199 -0.178 23.373 1.00 34.07 114 LYS A N 1
ATOM 869 C CA . LYS A 1 114 ? 6.139 -0.196 24.392 1.00 35.11 114 LYS A CA 1
ATOM 870 C C . LYS A 1 114 ? 5.938 1.210 24.894 1.00 34.32 114 LYS A C 1
ATOM 871 O O . LYS A 1 114 ? 6.905 1.937 25.202 1.00 34.11 114 LYS A O 1
ATOM 877 N N . VAL A 1 115 ? 4.691 1.623 24.961 1.00 34.44 115 VAL A N 1
ATOM 878 C CA . VAL A 1 115 ? 4.386 2.981 25.454 1.00 35.24 115 VAL A CA 1
ATOM 879 C C . VAL A 1 115 ? 3.551 2.769 26.710 1.00 35.47 115 VAL A C 1
ATOM 880 O O . VAL A 1 115 ? 2.502 2.122 26.677 1.00 36.59 115 VAL A O 1
ATOM 884 N N . ARG A 1 116 ? 4.060 3.243 27.830 1.00 35.76 116 ARG A N 1
ATOM 885 C CA . ARG A 1 116 ? 3.370 3.096 29.089 1.00 36.06 116 ARG A CA 1
ATOM 886 C C . ARG A 1 116 ? 3.168 4.477 29.717 1.00 35.44 116 ARG A C 1
ATOM 887 O O . ARG A 1 116 ? 4.122 5.206 29.915 1.00 35.29 116 ARG A O 1
ATOM 895 N N . LEU A 1 117 ? 1.912 4.835 29.964 1.00 35.79 117 LEU A N 1
ATOM 896 C CA . LEU A 1 117 ? 1.557 5.971 30.838 1.00 36.52 117 LEU A CA 1
ATOM 897 C C . LEU A 1 117 ? 1.902 5.696 32.310 1.00 37.03 117 LEU A C 1
ATOM 898 O O . LEU A 1 117 ? 1.381 4.757 32.910 1.00 36.89 117 LEU A O 1
ATOM 903 N N . GLU A 1 118 ? 2.788 6.505 32.891 1.00 38.17 118 GLU A N 1
ATOM 904 C CA . GLU A 1 118 ? 3.091 6.358 34.315 1.00 39.15 118 GLU A CA 1
ATOM 905 C C . GLU A 1 118 ? 2.343 7.363 35.181 1.00 40.07 118 GLU A C 1
ATOM 906 O O . GLU A 1 118 ? 1.884 7.012 36.265 1.00 39.54 118 GLU A O 1
ATOM 912 N N . LYS A 1 119 ? 2.241 8.612 34.709 1.00 40.77 119 LYS A N 1
ATOM 913 C CA . LYS A 1 119 ? 1.624 9.704 35.492 1.00 41.97 119 LYS A CA 1
ATOM 914 C C . LYS A 1 119 ? 0.954 10.711 34.574 1.00 42.17 119 LYS A C 1
ATOM 915 O O . LYS A 1 119 ? 1.472 11.023 33.494 1.00 42.39 119 LYS A O 1
ATOM 921 N N . ILE A 1 120 ? -0.199 11.200 35.009 1.00 42.44 120 ILE A N 1
ATOM 922 C CA . ILE A 1 120 ? -0.875 12.346 34.411 1.00 42.65 120 ILE A CA 1
ATOM 923 C C . ILE A 1 120 ? -0.727 13.486 35.424 1.00 43.18 120 ILE A C 1
ATOM 924 O O . ILE A 1 120 ? -1.182 13.353 36.558 1.00 43.53 120 ILE A O 1
ATOM 929 N N . LEU A 1 121 ? -0.087 14.594 35.043 1.00 43.50 121 LEU A N 1
ATOM 930 C CA . LEU A 1 121 ? 0.133 15.706 35.980 1.00 43.43 121 LEU A CA 1
ATOM 931 C C . LEU A 1 121 ? -0.128 17.088 35.359 1.00 43.81 121 LEU A C 1
ATOM 932 O O . LEU A 1 121 ? -0.050 17.215 34.136 1.00 43.03 121 LEU A O 1
ATOM 937 N N . PRO A 1 122 ? -0.477 18.123 36.188 1.00 44.05 122 PRO A N 1
ATOM 938 C CA . PRO A 1 122 ? -0.635 19.463 35.604 1.00 44.36 122 PRO A CA 1
ATOM 939 C C . PRO A 1 122 ? 0.669 19.901 34.947 1.00 44.49 122 PRO A C 1
ATOM 940 O O . PRO A 1 122 ? 1.742 19.568 35.445 1.00 44.67 122 PRO A O 1
ATOM 944 N N . ARG A 1 123 ? 0.576 20.606 33.821 1.00 44.62 123 ARG A N 1
ATOM 945 C CA . ARG A 1 123 ? 1.769 21.092 33.134 1.00 44.57 123 ARG A CA 1
ATOM 946 C C . ARG A 1 123 ? 2.497 22.156 33.959 1.00 45.29 123 ARG A C 1
ATOM 947 O O . ARG A 1 123 ? 1.891 22.867 34.768 1.00 45.60 123 ARG A O 1
ATOM 955 N N . LYS A 1 124 ? 3.800 22.261 33.757 1.00 45.83 124 LYS A N 1
ATOM 956 C CA . LYS A 1 124 ? 4.609 23.151 34.571 1.00 46.70 124 LYS A CA 1
ATOM 957 C C . LYS A 1 124 ? 4.728 24.489 33.854 1.00 46.34 124 LYS A C 1
ATOM 958 O O . LYS A 1 124 ? 4.900 24.527 32.633 1.00 46.19 124 LYS A O 1
ATOM 964 N N . GLU A 1 125 ? 4.622 25.571 34.623 1.00 46.64 125 GLU A N 1
ATOM 965 C CA . GLU A 1 125 ? 4.686 26.943 34.093 1.00 47.17 125 GLU A CA 1
ATOM 966 C C . GLU A 1 125 ? 6.024 27.250 33.396 1.00 47.07 125 GLU A C 1
ATOM 967 O O . GLU A 1 125 ? 7.101 27.112 33.991 1.00 47.33 125 GLU A O 1
ATOM 973 N N . GLY A 1 126 ? 5.939 27.663 32.134 1.00 46.77 126 GLY A N 1
ATOM 974 C CA . GLY A 1 126 ? 7.119 28.089 31.381 1.00 46.82 126 GLY A CA 1
ATOM 975 C C . GLY A 1 126 ? 7.847 26.981 30.633 1.00 46.93 126 GLY A C 1
ATOM 976 O O . GLY A 1 126 ? 8.721 27.278 29.808 1.00 47.37 126 GLY A O 1
ATOM 977 N N . VAL A 1 127 ? 7.490 25.721 30.923 1.00 46.35 127 VAL A N 1
ATOM 978 C CA . VAL A 1 127 ? 8.098 24.541 30.315 1.00 45.61 127 VAL A CA 1
ATOM 979 C C . VAL A 1 127 ? 7.481 24.337 28.948 1.00 45.67 127 VAL A C 1
ATOM 980 O O . VAL A 1 127 ? 6.268 24.457 28.786 1.00 45.66 127 VAL A O 1
ATOM 984 N N . GLU A 1 128 ? 8.324 24.062 27.960 1.00 45.49 128 GLU A N 1
ATOM 985 C CA . GLU A 1 128 ? 7.843 23.809 26.607 1.00 45.76 128 GLU A CA 1
ATOM 986 C C . GLU A 1 128 ? 7.773 22.301 26.360 1.00 44.69 128 GLU A C 1
ATOM 987 O O . GLU A 1 128 ? 8.809 21.624 26.301 1.00 44.69 128 GLU A O 1
ATOM 993 N N . TYR A 1 129 ? 6.552 21.787 26.220 1.00 43.53 129 TYR A N 1
ATOM 994 C CA . TYR A 1 129 ? 6.332 20.360 25.979 1.00 42.52 129 TYR A CA 1
ATOM 995 C C . TYR A 1 129 ? 6.236 20.080 24.475 1.00 42.19 129 TYR A C 1
ATOM 996 O O . TYR A 1 129 ? 5.829 20.961 23.716 1.00 41.98 129 TYR A O 1
ATOM 1005 N N . PRO A 1 130 ? 6.633 18.866 24.027 1.00 41.54 130 PRO A N 1
ATOM 1006 C CA . PRO A 1 130 ? 7.139 17.729 24.788 1.00 40.65 130 PRO A CA 1
ATOM 1007 C C . PRO A 1 130 ? 8.555 17.914 25.319 1.00 40.62 130 PRO A C 1
ATOM 1008 O O . PRO A 1 130 ? 9.320 18.749 24.813 1.00 40.95 130 PRO A O 1
ATOM 1012 N N . ILE A 1 131 ? 8.878 17.163 26.363 1.00 40.38 131 ILE A N 1
ATOM 1013 C CA . ILE A 1 131 ? 10.239 17.116 26.885 1.00 40.41 131 ILE A CA 1
ATOM 1014 C C . ILE A 1 131 ? 10.731 15.692 27.079 1.00 39.93 131 ILE A C 1
ATOM 1015 O O . ILE A 1 131 ? 9.931 14.774 27.255 1.00 41.22 131 ILE A O 1
ATOM 1020 N N . CYS A 1 132 ? 12.045 15.504 27.060 1.00 39.02 132 CYS A N 1
ATOM 1021 C CA . CYS A 1 132 ? 12.618 14.202 27.401 1.00 38.25 132 CYS A CA 1
ATOM 1022 C C . CYS A 1 132 ? 13.355 14.365 28.701 1.00 37.85 132 CYS A C 1
ATOM 1023 O O . CYS A 1 132 ? 14.288 15.159 28.800 1.00 37.48 132 CYS A O 1
ATOM 1026 N N . THR A 1 133 ? 12.924 13.640 29.720 1.00 37.58 133 THR A N 1
ATOM 1027 C CA . THR A 1 133 ? 13.513 13.825 31.022 1.00 37.99 133 THR A CA 1
ATOM 1028 C C . THR A 1 133 ? 14.687 12.886 31.341 1.00 37.71 133 THR A C 1
ATOM 1029 O O . THR A 1 133 ? 15.519 13.229 32.187 1.00 38.58 133 THR A O 1
ATOM 1033 N N . ALA A 1 134 ? 14.731 11.714 30.690 1.00 36.31 134 ALA A N 1
ATOM 1034 C CA . ALA A 1 134 ? 15.662 10.629 31.006 1.00 35.03 134 ALA A CA 1
ATOM 1035 C C . ALA A 1 134 ? 15.635 9.532 29.929 1.00 34.64 134 ALA A C 1
ATOM 1036 O O . ALA A 1 134 ? 14.677 9.390 29.150 1.00 34.79 134 ALA A O 1
ATOM 1038 N N . GLY A 1 135 ? 16.694 8.741 29.876 1.00 34.45 135 GLY A N 1
ATOM 1039 C CA . GLY A 1 135 ? 16.757 7.620 28.925 1.00 33.47 135 GLY A CA 1
ATOM 1040 C C . GLY A 1 135 ? 17.974 6.767 29.201 1.00 32.86 135 GLY A C 1
ATOM 1041 O O . GLY A 1 135 ? 18.851 7.174 29.934 1.00 31.46 135 GLY A O 1
ATOM 1042 N N . LYS A 1 136 ? 18.019 5.570 28.639 1.00 32.34 136 LYS A N 1
ATOM 1043 C CA . LYS A 1 136 ? 19.218 4.757 28.752 1.00 32.79 136 LYS A CA 1
ATOM 1044 C C . LYS A 1 136 ? 19.457 4.117 27.380 1.00 32.51 136 LYS A C 1
ATOM 1045 O O . LYS A 1 136 ? 18.505 3.656 26.764 1.00 31.71 136 LYS A O 1
ATOM 1051 N N . ARG A 1 137 ? 20.726 4.125 26.951 1.00 31.32 137 ARG A N 1
ATOM 1052 C CA . ARG A 1 137 ? 21.282 3.394 25.814 1.00 32.02 137 ARG A CA 1
ATOM 1053 C C . ARG A 1 137 ? 21.053 4.127 24.505 1.00 32.26 137 ARG A C 1
ATOM 1054 O O . ARG A 1 137 ? 20.110 4.909 24.384 1.00 33.65 137 ARG A O 1
ATOM 1062 N N . ALA A 1 138 ? 21.927 3.892 23.536 1.00 31.69 138 ALA A N 1
ATOM 1063 C CA . ALA A 1 138 ? 21.686 4.349 22.167 1.00 31.23 138 ALA A CA 1
ATOM 1064 C C . ALA A 1 138 ? 20.460 3.663 21.551 1.00 31.27 138 ALA A C 1
ATOM 1065 O O . ALA A 1 138 ? 20.269 2.456 21.679 1.00 31.99 138 ALA A O 1
ATOM 1067 N N . ALA A 1 139 ? 19.623 4.444 20.894 1.00 31.31 139 ALA A N 1
ATOM 1068 C CA . ALA A 1 139 ? 18.562 3.921 20.052 1.00 31.05 139 ALA A CA 1
ATOM 1069 C C . ALA A 1 139 ? 19.098 3.023 18.918 1.00 31.83 139 ALA A C 1
ATOM 1070 O O . ALA A 1 139 ? 20.234 3.176 18.444 1.00 31.55 139 ALA A O 1
ATOM 1072 N N . VAL A 1 140 ? 18.296 2.048 18.500 1.00 32.19 140 VAL A N 1
ATOM 1073 C CA . VAL A 1 140 ? 18.742 1.171 17.404 1.00 32.35 140 VAL A CA 1
ATOM 1074 C C . VAL A 1 140 ? 18.812 2.031 16.133 1.00 32.77 140 VAL A C 1
ATOM 1075 O O . VAL A 1 140 ? 17.901 2.830 15.879 1.00 32.16 140 VAL A O 1
ATOM 1079 N N . PRO A 1 141 ? 19.911 1.908 15.355 1.00 33.17 141 PRO A N 1
ATOM 1080 C CA . PRO A 1 141 ? 19.957 2.691 14.118 1.00 32.78 141 PRO A CA 1
ATOM 1081 C C . PRO A 1 141 ? 18.905 2.202 13.128 1.00 33.44 141 PRO A C 1
ATOM 1082 O O . PRO A 1 141 ? 18.455 1.045 13.217 1.00 33.09 141 PRO A O 1
ATOM 1086 N N . GLU A 1 142 ? 18.511 3.098 12.220 1.00 32.26 142 GLU A N 1
ATOM 1087 C CA . GLU A 1 142 ? 17.633 2.727 11.160 1.00 32.94 142 GLU A CA 1
ATOM 1088 C C . GLU A 1 142 ? 18.255 1.553 10.372 1.00 33.15 142 GLU A C 1
ATOM 1089 O O . GLU A 1 142 ? 19.459 1.534 10.162 1.00 33.03 142 GLU A O 1
ATOM 1095 N N . ASP A 1 143 ? 17.408 0.579 9.984 1.00 33.05 143 ASP A N 1
ATOM 1096 C CA . ASP A 1 143 ? 17.718 -0.430 8.967 1.00 32.99 143 ASP A CA 1
ATOM 1097 C C . ASP A 1 143 ? 18.720 -1.501 9.461 1.00 33.57 143 ASP A C 1
ATOM 1098 O O . ASP A 1 143 ? 19.275 -2.293 8.662 1.00 32.20 143 ASP A O 1
ATOM 1103 N N . SER A 1 144 ? 18.920 -1.528 10.783 1.00 33.87 144 SER A N 1
ATOM 1104 C CA . SER A 1 144 ? 19.975 -2.352 11.388 1.00 35.28 144 SER A CA 1
ATOM 1105 C C . SER A 1 144 ? 19.621 -3.849 11.552 1.00 35.62 144 SER A C 1
ATOM 1106 O O . SER A 1 144 ? 20.355 -4.585 12.218 1.00 36.67 144 SER A O 1
ATOM 1109 N N . GLY A 1 145 ? 18.495 -4.269 10.982 1.00 35.23 145 GLY A N 1
ATOM 1110 C CA . GLY A 1 145 ? 18.128 -5.686 10.920 1.00 36.04 145 GLY A CA 1
ATOM 1111 C C . GLY A 1 145 ? 17.205 -6.200 12.028 1.00 36.56 145 GLY A C 1
ATOM 1112 O O . GLY A 1 145 ? 17.048 -7.407 12.162 1.00 36.97 145 GLY A O 1
ATOM 1113 N N . GLY A 1 146 ? 16.572 -5.302 12.798 1.00 36.22 146 GLY A N 1
ATOM 1114 C CA . GLY A 1 146 ? 15.607 -5.708 13.800 1.00 36.34 146 GLY A CA 1
ATOM 1115 C C . GLY A 1 146 ? 16.370 -6.033 15.078 1.00 37.85 146 GLY A C 1
ATOM 1116 O O . GLY A 1 146 ? 17.577 -5.785 15.171 1.00 38.64 146 GLY A O 1
ATOM 1117 N N . VAL A 1 147 ? 15.700 -6.567 16.091 1.00 38.42 147 VAL A N 1
ATOM 1118 C CA . VAL A 1 147 ? 16.403 -6.759 17.364 1.00 38.92 147 VAL A CA 1
ATOM 1119 C C . VAL A 1 147 ? 17.539 -7.761 17.150 1.00 39.43 147 VAL A C 1
ATOM 1120 O O . VAL A 1 147 ? 18.670 -7.552 17.628 1.00 40.11 147 VAL A O 1
ATOM 1124 N N . TRP A 1 148 ? 17.266 -8.780 16.344 1.00 39.38 148 TRP A N 1
ATOM 1125 C CA . TRP A 1 148 ? 18.275 -9.785 16.033 1.00 40.25 148 TRP A CA 1
ATOM 1126 C C . TRP A 1 148 ? 19.477 -9.204 15.310 1.00 39.68 148 TRP A C 1
ATOM 1127 O O . TRP A 1 148 ? 20.595 -9.422 15.755 1.00 39.88 148 TRP A O 1
ATOM 1138 N N . GLY A 1 149 ? 19.250 -8.451 14.234 1.00 38.60 149 GLY A N 1
ATOM 1139 C CA . GLY A 1 149 ? 20.334 -7.785 13.519 1.00 38.32 149 GLY A CA 1
ATOM 1140 C C . GLY A 1 149 ? 21.195 -6.859 14.372 1.00 38.10 149 GLY A C 1
ATOM 1141 O O . GLY A 1 149 ? 22.415 -6.894 14.301 1.00 37.08 149 GLY A O 1
ATOM 1142 N N . TYR A 1 150 ? 20.551 -6.010 15.170 1.00 38.77 150 TYR A N 1
ATOM 1143 C CA . TYR A 1 150 ? 21.263 -5.103 16.059 1.00 39.52 150 TYR A CA 1
ATOM 1144 C C . TYR A 1 150 ? 22.082 -5.838 17.146 1.00 40.90 150 TYR A C 1
ATOM 1145 O O . TYR A 1 150 ? 23.254 -5.546 17.343 1.00 41.02 150 TYR A O 1
ATOM 1154 N N . GLU A 1 151 ? 21.486 -6.805 17.836 1.00 42.72 151 GLU A N 1
ATOM 1155 C CA . GLU A 1 151 ? 22.252 -7.561 18.828 1.00 44.39 151 GLU A CA 1
ATOM 1156 C C . GLU A 1 151 ? 23.448 -8.310 18.207 1.00 45.20 151 GLU A C 1
ATOM 1157 O O . GLU A 1 151 ? 24.506 -8.370 18.824 1.00 45.39 151 GLU A O 1
ATOM 1163 N N . GLU A 1 152 ? 23.292 -8.871 17.009 1.00 46.19 152 GLU A N 1
ATOM 1164 C CA . GLU A 1 152 ? 24.417 -9.518 16.317 1.00 48.33 152 GLU A CA 1
ATOM 1165 C C . GLU A 1 152 ? 25.582 -8.548 16.085 1.00 48.43 152 GLU A C 1
ATOM 1166 O O . GLU A 1 152 ? 26.719 -8.873 16.389 1.00 49.17 152 GLU A O 1
ATOM 1172 N N . MET A 1 153 ? 25.308 -7.367 15.538 1.00 49.04 153 MET A N 1
ATOM 1173 C CA . MET A 1 153 ? 26.316 -6.298 15.463 1.00 49.07 153 MET A CA 1
ATOM 1174 C C . MET A 1 153 ? 27.011 -6.004 16.822 1.00 50.36 153 MET A C 1
ATOM 1175 O O . MET A 1 153 ? 28.222 -5.941 16.872 1.00 50.18 153 MET A O 1
ATOM 1180 N N . LEU A 1 154 ? 26.249 -5.851 17.911 1.00 51.13 154 LEU A N 1
ATOM 1181 C CA . LEU A 1 154 ? 26.831 -5.582 19.239 1.00 52.55 154 LEU A CA 1
ATOM 1182 C C . LEU A 1 154 ? 27.712 -6.699 19.751 1.00 53.70 154 LEU A C 1
ATOM 1183 O O . LEU A 1 154 ? 28.672 -6.431 20.459 1.00 54.43 154 LEU A O 1
ATOM 1188 N N . GLU A 1 155 ? 27.371 -7.943 19.398 1.00 54.90 155 GLU A N 1
ATOM 1189 C CA . GLU A 1 155 ? 28.160 -9.132 19.753 1.00 55.64 155 GLU A CA 1
ATOM 1190 C C . GLU A 1 155 ? 29.506 -9.113 19.027 1.00 55.59 155 GLU A C 1
ATOM 1191 O O . GLU A 1 155 ? 30.559 -9.293 19.659 1.00 55.59 155 GLU A O 1
ATOM 1197 N N . VAL A 1 156 ? 29.457 -8.906 17.714 1.00 55.16 156 VAL A N 1
ATOM 1198 C CA . VAL A 1 156 ? 30.644 -8.585 16.906 1.00 55.82 156 VAL A CA 1
ATOM 1199 C C . VAL A 1 156 ? 31.526 -7.501 17.543 1.00 56.66 156 VAL A C 1
ATOM 1200 O O . VAL A 1 156 ? 32.748 -7.656 17.608 1.00 57.10 156 VAL A O 1
ATOM 1204 N N . LEU A 1 157 ? 30.918 -6.423 18.036 1.00 57.63 157 LEU A N 1
ATOM 1205 C CA . LEU A 1 157 ? 31.691 -5.291 18.559 1.00 58.72 157 LEU A CA 1
ATOM 1206 C C . LEU A 1 157 ? 32.611 -5.656 19.738 1.00 59.14 157 LEU A C 1
ATOM 1207 O O . LEU A 1 157 ? 33.671 -5.038 19.933 1.00 59.44 157 LEU A O 1
ATOM 1212 N N . LYS A 1 158 ? 32.213 -6.691 20.476 1.00 59.72 158 LYS A N 1
ATOM 1213 C CA . LYS A 1 158 ? 32.918 -7.184 21.663 1.00 60.57 158 LYS A CA 1
ATOM 1214 C C . LYS A 1 158 ? 34.204 -7.937 21.331 1.00 61.21 158 LYS A C 1
ATOM 1215 O O . LYS A 1 158 ? 34.904 -8.388 22.230 1.00 61.53 158 LYS A O 1
ATOM 1221 N N . ASP A 1 159 ? 34.500 -8.067 20.036 1.00 62.45 159 ASP A N 1
ATOM 1222 C CA . ASP A 1 159 ? 35.597 -8.897 19.550 1.00 62.94 159 ASP A CA 1
ATOM 1223 C C . ASP A 1 159 ? 36.244 -8.271 18.315 1.00 63.11 159 ASP A C 1
ATOM 1224 O O . ASP A 1 159 ? 35.892 -8.603 17.189 1.00 63.51 159 ASP A O 1
ATOM 1229 N N . SER A 1 160 ? 37.212 -7.385 18.544 1.00 63.15 160 SER A N 1
ATOM 1230 C CA . SER A 1 160 ? 37.943 -6.705 17.476 1.00 62.88 160 SER A CA 1
ATOM 1231 C C . SER A 1 160 ? 38.716 -7.661 16.553 1.00 63.25 160 SER A C 1
ATOM 1232 O O . SER A 1 160 ? 39.332 -7.233 15.563 1.00 63.22 160 SER A O 1
ATOM 1235 N N . GLU A 1 161 ? 38.662 -8.954 16.868 1.00 63.48 161 GLU A N 1
ATOM 1236 C CA . GLU A 1 161 ? 39.279 -9.982 16.028 1.00 63.68 161 GLU A CA 1
ATOM 1237 C C . GLU A 1 161 ? 38.232 -10.768 15.238 1.00 63.82 161 GLU A C 1
ATOM 1238 O O . GLU A 1 161 ? 38.579 -11.611 14.411 1.00 63.77 161 GLU A O 1
ATOM 1244 N N . HIS A 1 162 ? 36.955 -10.504 15.503 1.00 63.82 162 HIS A N 1
ATOM 1245 C CA . HIS A 1 162 ? 35.883 -11.050 14.682 1.00 64.35 162 HIS A CA 1
ATOM 1246 C C . HIS A 1 162 ? 36.134 -10.778 13.188 1.00 64.53 162 HIS A C 1
ATOM 1247 O O . HIS A 1 162 ? 36.684 -9.723 12.807 1.00 64.80 162 HIS A O 1
ATOM 1254 N N . GLU A 1 163 ? 35.740 -11.749 12.360 1.00 63.98 163 GLU A N 1
ATOM 1255 C CA . GLU A 1 163 ? 35.951 -11.708 10.912 1.00 63.61 163 GLU A CA 1
ATOM 1256 C C . GLU A 1 163 ? 35.202 -10.525 10.303 1.00 63.05 163 GLU A C 1
ATOM 1257 O O . GLU A 1 163 ? 35.623 -9.955 9.299 1.00 63.09 163 GLU A O 1
ATOM 1263 N N . GLU A 1 164 ? 34.086 -10.151 10.917 1.00 62.42 164 GLU A N 1
ATOM 1264 C CA . GLU A 1 164 ? 33.313 -9.045 10.401 1.00 61.83 164 GLU A CA 1
ATOM 1265 C C . GLU A 1 164 ? 33.288 -7.836 11.343 1.00 61.26 164 GLU A C 1
ATOM 1266 O O . GLU A 1 164 ? 32.428 -6.952 11.221 1.00 62.10 164 GLU A O 1
ATOM 1272 N N . TYR A 1 165 ? 34.268 -7.769 12.235 1.00 59.90 165 TYR A N 1
ATOM 1273 C CA . TYR A 1 165 ? 34.398 -6.639 13.128 1.00 58.98 165 TYR A CA 1
ATOM 1274 C C . TYR A 1 165 ? 34.513 -5.321 12.367 1.00 58.41 165 TYR A C 1
ATOM 1275 O O . TYR A 1 165 ? 33.770 -4.385 12.664 1.00 59.00 165 TYR A O 1
ATOM 1284 N N . GLU A 1 166 ? 35.417 -5.257 11.391 1.00 57.39 166 GLU A N 1
ATOM 1285 C CA . GLU A 1 166 ? 35.695 -4.031 10.632 1.00 56.83 166 GLU A CA 1
ATOM 1286 C C . GLU A 1 166 ? 34.513 -3.575 9.773 1.00 56.34 166 GLU A C 1
ATOM 1287 O O . GLU A 1 166 ? 34.290 -2.371 9.603 1.00 56.23 166 GLU A O 1
ATOM 1293 N N . ASP A 1 167 ? 33.758 -4.547 9.261 1.00 55.46 167 ASP A N 1
ATOM 1294 C CA . ASP A 1 167 ? 32.542 -4.292 8.514 1.00 54.95 167 ASP A CA 1
ATOM 1295 C C . ASP A 1 167 ? 31.437 -3.764 9.407 1.00 54.61 167 ASP A C 1
ATOM 1296 O O . ASP A 1 167 ? 30.597 -2.988 8.968 1.00 54.45 167 ASP A O 1
ATOM 1301 N N . THR A 1 168 ? 31.432 -4.197 10.661 1.00 54.02 168 THR A N 1
ATOM 1302 C CA . THR A 1 168 ? 30.410 -3.782 11.622 1.00 53.08 168 THR A CA 1
ATOM 1303 C C . THR A 1 168 ? 30.687 -2.343 12.052 1.00 52.70 168 THR A C 1
ATOM 1304 O O . THR A 1 168 ? 29.781 -1.546 12.094 1.00 53.00 168 THR A O 1
ATOM 1308 N N . VAL A 1 169 ? 31.954 -2.025 12.332 1.00 52.59 169 VAL A N 1
ATOM 1309 C CA . VAL A 1 169 ? 32.401 -0.659 12.653 1.00 52.15 169 VAL A CA 1
ATOM 1310 C C . VAL A 1 169 ? 32.051 0.310 11.535 1.00 52.37 169 VAL A C 1
ATOM 1311 O O . VAL A 1 169 ? 31.572 1.414 11.822 1.00 52.80 169 VAL A O 1
ATOM 1315 N N . LEU A 1 170 ? 32.281 -0.111 10.285 1.00 51.73 170 LEU A N 1
ATOM 1316 C CA . LEU A 1 170 ? 31.986 0.705 9.117 1.00 51.81 170 LEU A CA 1
ATOM 1317 C C . LEU A 1 170 ? 30.477 0.975 9.030 1.00 51.90 170 LEU A C 1
ATOM 1318 O O . LEU A 1 170 ? 30.049 2.106 8.769 1.00 51.60 170 LEU A O 1
ATOM 1323 N N . TRP A 1 171 ? 29.703 -0.075 9.322 1.00 52.37 171 TRP A N 1
ATOM 1324 C CA . TRP A 1 171 ? 28.244 -0.077 9.261 1.00 52.62 171 TRP A CA 1
ATOM 1325 C C . TRP A 1 171 ? 27.660 0.928 10.283 1.00 52.43 171 TRP A C 1
ATOM 1326 O O . TRP A 1 171 ? 26.835 1.770 9.923 1.00 52.23 171 TRP A O 1
ATOM 1337 N N . LEU A 1 172 ? 28.117 0.830 11.534 1.00 51.66 172 LEU A N 1
ATOM 1338 C CA . LEU A 1 172 ? 27.595 1.629 12.642 1.00 51.65 172 LEU A CA 1
ATOM 1339 C C . LEU A 1 172 ? 28.310 2.956 12.790 1.00 51.08 172 LEU A C 1
ATOM 1340 O O . LEU A 1 172 ? 27.783 3.862 13.419 1.00 50.89 172 LEU A O 1
ATOM 1345 N N . GLY A 1 173 ? 29.500 3.062 12.202 1.00 50.94 173 GLY A N 1
ATOM 1346 C CA . GLY A 1 173 ? 30.313 4.279 12.282 1.00 51.48 173 GLY A CA 1
ATOM 1347 C C . GLY A 1 173 ? 31.346 4.257 13.401 1.00 52.34 173 GLY A C 1
ATOM 1348 O O . GLY A 1 173 ? 31.163 3.592 14.441 1.00 52.57 173 GLY A O 1
ATOM 1349 N N . ASP A 1 174 ? 32.416 5.019 13.205 1.00 52.64 174 ASP A N 1
ATOM 1350 C CA . ASP A 1 174 ? 33.534 5.087 14.156 1.00 52.96 174 ASP A CA 1
ATOM 1351 C C . ASP A 1 174 ? 33.109 5.423 15.559 1.00 52.33 174 ASP A C 1
ATOM 1352 O O . ASP A 1 174 ? 33.564 4.799 16.510 1.00 52.67 174 ASP A O 1
ATOM 1357 N N . ASP A 1 175 ? 32.269 6.449 15.657 1.00 51.60 175 ASP A N 1
ATOM 1358 C CA . ASP A 1 175 ? 31.905 7.086 16.916 1.00 51.60 175 ASP A CA 1
ATOM 1359 C C . ASP A 1 175 ? 30.746 6.405 17.638 1.00 50.11 175 ASP A C 1
ATOM 1360 O O . ASP A 1 175 ? 30.357 6.828 18.720 1.00 50.05 175 ASP A O 1
ATOM 1365 N N . PHE A 1 176 ? 30.199 5.346 17.053 1.00 48.42 176 PHE A N 1
ATOM 1366 C CA . PHE A 1 176 ? 29.043 4.713 17.653 1.00 46.88 176 PHE A CA 1
ATOM 1367 C C . PHE A 1 176 ? 29.381 4.121 19.023 1.00 46.27 176 PHE A C 1
ATOM 1368 O O . PHE A 1 176 ? 30.395 3.446 19.192 1.00 46.74 176 PHE A O 1
ATOM 1376 N N . ASP A 1 177 ? 28.529 4.422 19.999 1.00 45.69 177 ASP A N 1
ATOM 1377 C CA . ASP A 1 177 ? 28.647 3.944 21.398 1.00 44.78 177 ASP A CA 1
ATOM 1378 C C . ASP A 1 177 ? 27.250 3.421 21.793 1.00 43.86 177 ASP A C 1
ATOM 1379 O O . ASP A 1 177 ? 26.314 4.214 21.920 1.00 43.92 177 ASP A O 1
ATOM 1384 N N . PRO A 1 178 ? 27.081 2.084 21.883 1.00 43.04 178 PRO A N 1
ATOM 1385 C CA . PRO A 1 178 ? 25.771 1.514 22.249 1.00 42.80 178 PRO A CA 1
ATOM 1386 C C . PRO A 1 178 ? 25.166 2.031 23.566 1.00 41.91 178 PRO A C 1
ATOM 1387 O O . PRO A 1 178 ? 23.943 1.964 23.712 1.00 40.67 178 PRO A O 1
ATOM 1391 N N . GLU A 1 179 ? 25.996 2.577 24.467 1.00 41.54 179 GLU A N 1
ATOM 1392 C CA . GLU A 1 179 ? 25.534 3.055 25.785 1.00 42.30 179 GLU A CA 1
ATOM 1393 C C . GLU A 1 179 ? 25.362 4.560 25.899 1.00 43.11 179 GLU A C 1
ATOM 1394 O O . GLU A 1 179 ? 25.022 5.073 26.980 1.00 42.92 179 GLU A O 1
ATOM 1400 N N . TYR A 1 180 ? 25.603 5.280 24.810 1.00 44.12 180 TYR A N 1
ATOM 1401 C CA . TYR A 1 180 ? 25.501 6.730 24.857 1.00 45.02 180 TYR A CA 1
ATOM 1402 C C . TYR A 1 180 ? 24.084 7.227 24.639 1.00 45.55 180 TYR A C 1
ATOM 1403 O O . TYR A 1 180 ? 23.473 6.954 23.604 1.00 45.76 180 TYR A O 1
ATOM 1412 N N . PHE A 1 181 ? 23.563 7.968 25.617 1.00 45.77 181 PHE A N 1
ATOM 1413 C CA . PHE A 1 181 ? 22.347 8.734 25.419 1.00 45.75 181 PHE A CA 1
ATOM 1414 C C . PHE A 1 181 ? 22.415 9.960 26.320 1.00 45.99 181 PHE A C 1
ATOM 1415 O O . PHE A 1 181 ? 22.926 9.869 27.423 1.00 46.82 181 PHE A O 1
ATOM 1423 N N . ASP A 1 182 ? 21.876 11.081 25.858 1.00 44.67 182 ASP A N 1
ATOM 1424 C CA . ASP A 1 182 ? 21.796 12.293 26.644 1.00 44.75 182 ASP A CA 1
ATOM 1425 C C . ASP A 1 182 ? 20.420 12.887 26.323 1.00 44.54 182 ASP A C 1
ATOM 1426 O O . ASP A 1 182 ? 20.140 13.173 25.163 1.00 44.79 182 ASP A O 1
ATOM 1431 N N . PRO A 1 183 ? 19.544 13.032 27.332 1.00 44.00 183 PRO A N 1
ATOM 1432 C CA . PRO A 1 183 ? 18.200 13.528 27.003 1.00 43.70 183 PRO A CA 1
ATOM 1433 C C . PRO A 1 183 ? 18.141 14.920 26.355 1.00 43.44 183 PRO A C 1
ATOM 1434 O O . PRO A 1 183 ? 17.158 15.231 25.708 1.00 42.51 183 PRO A O 1
ATOM 1438 N N . LYS A 1 184 ? 19.203 15.714 26.517 1.00 43.56 184 LYS A N 1
ATOM 1439 C CA . LYS A 1 184 ? 19.323 17.035 25.937 1.00 43.89 184 LYS A CA 1
ATOM 1440 C C . LYS A 1 184 ? 19.716 17.039 24.449 1.00 43.77 184 LYS A C 1
ATOM 1441 O O . LYS A 1 184 ? 19.772 18.119 23.832 1.00 43.28 184 LYS A O 1
ATOM 1447 N N . ASP A 1 185 ? 20.038 15.865 23.899 1.00 43.13 185 ASP A N 1
ATOM 1448 C CA . ASP A 1 185 ? 20.269 15.714 22.460 1.00 43.59 185 ASP A CA 1
ATOM 1449 C C . ASP A 1 185 ? 18.956 15.604 21.660 1.00 43.34 185 ASP A C 1
ATOM 1450 O O . ASP A 1 185 ? 18.942 15.823 20.451 1.00 43.25 185 ASP A O 1
ATOM 1455 N N . VAL A 1 186 ? 17.875 15.220 22.332 1.00 43.14 186 VAL A N 1
ATOM 1456 C CA . VAL A 1 186 ? 16.594 15.034 21.684 1.00 42.45 186 VAL A CA 1
ATOM 1457 C C . VAL A 1 186 ? 15.973 16.363 21.262 1.00 43.16 186 VAL A C 1
ATOM 1458 O O . VAL A 1 186 ? 15.898 17.308 22.047 1.00 43.30 186 VAL A O 1
ATOM 1462 N N . SER A 1 187 ? 15.501 16.407 20.019 1.00 43.21 187 SER A N 1
ATOM 1463 C CA . SER A 1 187 ? 14.889 17.607 19.495 1.00 43.17 187 SER A CA 1
ATOM 1464 C C . SER A 1 187 ? 13.475 17.305 18.966 1.00 42.87 187 SER A C 1
ATOM 1465 O O . SER A 1 187 ? 13.303 16.517 18.014 1.00 43.33 187 SER A O 1
ATOM 1468 N N . PHE A 1 188 ? 12.461 17.923 19.568 1.00 41.70 188 PHE A N 1
ATOM 1469 C CA . PHE A 1 188 ? 11.088 17.593 19.204 1.00 40.90 188 PHE A CA 1
ATOM 1470 C C . PHE A 1 188 ? 10.497 18.433 18.080 1.00 41.21 188 PHE A C 1
ATOM 1471 O O . PHE A 1 188 ? 10.814 19.622 17.944 1.00 42.36 188 PHE A O 1
ATOM 1479 N N . LYS B 1 2 ? 39.914 19.529 -5.830 1.00 57.83 2 LYS B N 1
ATOM 1480 C CA . LYS B 1 2 ? 38.661 18.793 -5.464 1.00 57.48 2 LYS B CA 1
ATOM 1481 C C . LYS B 1 2 ? 38.917 17.514 -4.635 1.00 56.96 2 LYS B C 1
ATOM 1482 O O . LYS B 1 2 ? 37.979 16.842 -4.198 1.00 57.62 2 LYS B O 1
ATOM 1488 N N . LYS B 1 3 ? 40.203 17.223 -4.408 1.00 55.53 3 LYS B N 1
ATOM 1489 C CA . LYS B 1 3 ? 40.709 16.322 -3.378 1.00 52.93 3 LYS B CA 1
ATOM 1490 C C . LYS B 1 3 ? 40.734 17.149 -2.077 1.00 51.10 3 LYS B C 1
ATOM 1491 O O . LYS B 1 3 ? 41.039 16.645 -0.997 1.00 48.98 3 LYS B O 1
ATOM 1497 N N . THR B 1 4 ? 40.369 18.424 -2.213 1.00 49.78 4 THR B N 1
ATOM 1498 C CA . THR B 1 4 ? 40.337 19.412 -1.141 1.00 48.58 4 THR B CA 1
ATOM 1499 C C . THR B 1 4 ? 38.914 19.604 -0.609 1.00 48.01 4 THR B C 1
ATOM 1500 O O . THR B 1 4 ? 38.073 20.192 -1.278 1.00 47.04 4 THR B O 1
ATOM 1504 N N . PHE B 1 5 ? 38.662 19.066 0.590 1.00 47.06 5 PHE B N 1
ATOM 1505 C CA . PHE B 1 5 ? 37.414 19.276 1.341 1.00 46.31 5 PHE B CA 1
ATOM 1506 C C . PHE B 1 5 ? 37.605 18.905 2.848 1.00 47.21 5 PHE B C 1
ATOM 1507 O O . PHE B 1 5 ? 38.482 18.090 3.223 1.00 47.08 5 PHE B O 1
ATOM 1515 N N . GLU B 1 6 ? 36.778 19.515 3.696 1.00 47.17 6 GLU B N 1
ATOM 1516 C CA . GLU B 1 6 ? 36.793 19.324 5.143 1.00 46.64 6 GLU B CA 1
ATOM 1517 C C . GLU B 1 6 ? 35.762 18.303 5.606 1.00 46.67 6 GLU B C 1
ATOM 1518 O O . GLU B 1 6 ? 36.002 17.586 6.575 1.00 46.53 6 GLU B O 1
ATOM 1524 N N . LYS B 1 7 ? 34.603 18.247 4.939 1.00 46.53 7 LYS B N 1
ATOM 1525 C CA . LYS B 1 7 ? 33.480 17.436 5.432 1.00 46.05 7 LYS B CA 1
ATOM 1526 C C . LYS B 1 7 ? 33.002 16.421 4.420 1.00 45.44 7 LYS B C 1
ATOM 1527 O O . LYS B 1 7 ? 33.143 16.602 3.215 1.00 45.78 7 LYS B O 1
ATOM 1533 N N . VAL B 1 8 ? 32.412 15.345 4.930 1.00 44.44 8 VAL B N 1
ATOM 1534 C CA . VAL B 1 8 ? 31.668 14.430 4.114 1.00 42.70 8 VAL B CA 1
ATOM 1535 C C . VAL B 1 8 ? 30.175 14.375 4.529 1.00 42.79 8 VAL B C 1
ATOM 1536 O O . VAL B 1 8 ? 29.833 14.531 5.705 1.00 41.79 8 VAL B O 1
ATOM 1540 N N . TYR B 1 9 ? 29.319 14.109 3.529 1.00 42.07 9 TYR B N 1
ATOM 1541 C CA . TYR B 1 9 ? 27.882 13.886 3.691 1.00 40.39 9 TYR B CA 1
ATOM 1542 C C . TYR B 1 9 ? 27.526 12.403 3.765 1.00 39.26 9 TYR B C 1
ATOM 1543 O O . TYR B 1 9 ? 27.843 11.637 2.858 1.00 38.22 9 TYR B O 1
ATOM 1552 N N . HIS B 1 10 ? 26.853 12.011 4.846 1.00 38.13 10 HIS B N 1
ATOM 1553 C CA . HIS B 1 10 ? 26.423 10.635 5.020 1.00 36.99 10 HIS B CA 1
ATOM 1554 C C . HIS B 1 10 ? 24.993 10.506 4.450 1.00 35.55 10 HIS B C 1
ATOM 1555 O O . HIS B 1 10 ? 24.044 11.046 5.014 1.00 35.00 10 HIS B O 1
ATOM 1562 N N . LEU B 1 11 ? 24.855 9.789 3.327 1.00 33.45 11 LEU B N 1
ATOM 1563 C CA . LEU B 1 11 ? 23.624 9.788 2.583 1.00 32.19 11 LEU B CA 1
ATOM 1564 C C . LEU B 1 11 ? 22.989 8.427 2.594 1.00 31.81 11 LEU B C 1
ATOM 1565 O O . LEU B 1 11 ? 23.671 7.437 2.421 1.00 32.77 11 LEU B O 1
ATOM 1570 N N . LYS B 1 12 ? 21.672 8.371 2.720 1.00 31.05 12 LYS B N 1
ATOM 1571 C CA . LYS B 1 12 ? 20.958 7.137 2.459 1.00 30.61 12 LYS B CA 1
ATOM 1572 C C . LYS B 1 12 ? 20.291 7.263 1.086 1.00 31.10 12 LYS B C 1
ATOM 1573 O O . LYS B 1 12 ? 19.694 8.295 0.786 1.00 31.82 12 LYS B O 1
ATOM 1579 N N . LEU B 1 13 ? 20.457 6.231 0.257 1.00 30.94 13 LEU B N 1
ATOM 1580 C CA . LEU B 1 13 ? 19.848 6.127 -1.056 1.00 31.25 13 LEU B CA 1
ATOM 1581 C C . LEU B 1 13 ? 18.877 4.956 -1.055 1.00 31.61 13 LEU B C 1
ATOM 1582 O O . LEU B 1 13 ? 19.250 3.834 -0.723 1.00 31.25 13 LEU B O 1
ATOM 1587 N N . SER B 1 14 ? 17.619 5.237 -1.412 1.00 32.69 14 SER B N 1
ATOM 1588 C CA . SER B 1 14 ? 16.505 4.265 -1.323 1.00 32.61 14 SER B CA 1
ATOM 1589 C C . SER B 1 14 ? 15.754 4.163 -2.647 1.00 32.59 14 SER B C 1
ATOM 1590 O O . SER B 1 14 ? 15.187 5.161 -3.108 1.00 32.42 14 SER B O 1
ATOM 1593 N N . ILE B 1 15 ? 15.672 2.962 -3.221 1.00 33.51 15 ILE B N 1
ATOM 1594 C CA . ILE B 1 15 ? 14.767 2.758 -4.371 1.00 34.14 15 ILE B CA 1
ATOM 1595 C C . ILE B 1 15 ? 13.337 2.926 -3.890 1.00 34.95 15 ILE B C 1
ATOM 1596 O O . ILE B 1 15 ? 12.877 2.291 -2.937 1.00 34.91 15 ILE B O 1
ATOM 1601 N N . LYS B 1 16 ? 12.638 3.820 -4.550 1.00 35.76 16 LYS B N 1
ATOM 1602 C CA . LYS B 1 16 ? 11.284 4.104 -4.181 1.00 36.60 16 LYS B CA 1
ATOM 1603 C C . LYS B 1 16 ? 10.365 3.061 -4.818 1.00 36.50 16 LYS B C 1
ATOM 1604 O O . LYS B 1 16 ? 10.544 2.669 -5.974 1.00 36.18 16 LYS B O 1
ATOM 1610 N N . GLY B 1 17 ? 9.420 2.562 -4.027 1.00 36.38 17 GLY B N 1
ATOM 1611 C CA . GLY B 1 17 ? 8.330 1.770 -4.540 1.00 35.82 17 GLY B CA 1
ATOM 1612 C C . GLY B 1 17 ? 8.487 0.288 -4.328 1.00 36.11 17 GLY B C 1
ATOM 1613 O O . GLY B 1 17 ? 7.565 -0.458 -4.556 1.00 36.99 17 GLY B O 1
ATOM 1614 N N . ILE B 1 18 ? 9.650 -0.159 -3.902 1.00 36.58 18 ILE B N 1
ATOM 1615 C CA . ILE B 1 18 ? 9.866 -1.589 -3.663 1.00 36.10 18 ILE B CA 1
ATOM 1616 C C . ILE B 1 18 ? 9.994 -1.871 -2.166 1.00 36.83 18 ILE B C 1
ATOM 1617 O O . ILE B 1 18 ? 10.686 -1.127 -1.467 1.00 35.80 18 ILE B O 1
ATOM 1622 N N . THR B 1 19 ? 9.265 -2.905 -1.696 1.00 36.47 19 THR B N 1
ATOM 1623 C CA . THR B 1 19 ? 9.359 -3.408 -0.329 1.00 37.05 19 THR B CA 1
ATOM 1624 C C . THR B 1 19 ? 9.657 -4.939 -0.327 1.00 36.90 19 THR B C 1
ATOM 1625 O O . THR B 1 19 ? 9.136 -5.684 -1.200 1.00 38.06 19 THR B O 1
ATOM 1629 N N . PRO B 1 20 ? 10.474 -5.429 0.639 1.00 35.78 20 PRO B N 1
ATOM 1630 C CA . PRO B 1 20 ? 11.259 -4.626 1.579 1.00 34.98 20 PRO B CA 1
ATOM 1631 C C . PRO B 1 20 ? 12.222 -3.694 0.822 1.00 34.30 20 PRO B C 1
ATOM 1632 O O . PRO B 1 20 ? 12.435 -3.850 -0.383 1.00 34.57 20 PRO B O 1
ATOM 1636 N N . GLN B 1 21 ? 12.777 -2.733 1.532 1.00 33.06 21 GLN B N 1
ATOM 1637 C CA . GLN B 1 21 ? 13.486 -1.646 0.930 1.00 32.32 21 GLN B CA 1
ATOM 1638 C C . GLN B 1 21 ? 14.840 -2.057 0.392 1.00 32.60 21 GLN B C 1
ATOM 1639 O O . GLN B 1 21 ? 15.569 -2.818 1.047 1.00 32.31 21 GLN B O 1
ATOM 1645 N N . ILE B 1 22 ? 15.168 -1.557 -0.808 1.00 31.73 22 ILE B N 1
ATOM 1646 C CA . ILE B 1 22 ? 16.512 -1.672 -1.336 1.00 30.13 22 ILE B CA 1
ATOM 1647 C C . ILE B 1 22 ? 17.226 -0.358 -1.039 1.00 30.40 22 ILE B C 1
ATOM 1648 O O . ILE B 1 22 ? 16.764 0.702 -1.470 1.00 31.63 22 ILE B O 1
ATOM 1653 N N . TRP B 1 23 ? 18.339 -0.392 -0.305 1.00 29.37 23 TRP B N 1
ATOM 1654 C CA . TRP B 1 23 ? 19.003 0.849 0.092 1.00 27.88 23 TRP B CA 1
ATOM 1655 C C . TRP B 1 23 ? 20.505 0.651 0.248 1.00 28.52 23 TRP B C 1
ATOM 1656 O O . TRP B 1 23 ? 20.992 -0.479 0.389 1.00 29.06 23 TRP B O 1
ATOM 1667 N N . ARG B 1 24 ? 21.223 1.770 0.187 1.00 28.52 24 ARG B N 1
ATOM 1668 C CA . ARG B 1 24 ? 22.668 1.866 0.345 1.00 28.47 24 ARG B CA 1
ATOM 1669 C C . ARG B 1 24 ? 22.928 3.114 1.196 1.00 28.24 24 ARG B C 1
ATOM 1670 O O . ARG B 1 24 ? 22.177 4.093 1.109 1.00 27.80 24 ARG B O 1
ATOM 1678 N N . ARG B 1 25 ? 23.989 3.093 1.984 1.00 27.89 25 ARG B N 1
ATOM 1679 C CA . ARG B 1 25 ? 24.475 4.300 2.669 1.00 28.97 25 ARG B CA 1
ATOM 1680 C C . ARG B 1 25 ? 25.878 4.586 2.116 1.00 29.95 25 ARG B C 1
ATOM 1681 O O . ARG B 1 25 ? 26.703 3.684 2.029 1.00 30.99 25 ARG B O 1
ATOM 1689 N N . ILE B 1 26 ? 26.111 5.801 1.637 1.00 30.31 26 ILE B N 1
ATOM 1690 C CA . ILE B 1 26 ? 27.419 6.184 1.114 1.00 30.36 26 ILE B CA 1
ATOM 1691 C C . ILE B 1 26 ? 27.825 7.482 1.805 1.00 30.97 26 ILE B C 1
ATOM 1692 O O . ILE B 1 26 ? 26.949 8.196 2.296 1.00 31.05 26 ILE B O 1
ATOM 1697 N N . GLN B 1 27 ? 29.139 7.719 1.933 1.00 31.41 27 GLN B N 1
ATOM 1698 C CA . GLN B 1 27 ? 29.695 9.010 2.340 1.00 30.84 27 GLN B CA 1
ATOM 1699 C C . GLN B 1 27 ? 30.375 9.680 1.128 1.00 31.18 27 GLN B C 1
ATOM 1700 O O . GLN B 1 27 ? 31.169 9.055 0.437 1.00 30.59 27 GLN B O 1
ATOM 1706 N N . VAL B 1 28 ? 30.008 10.921 0.841 1.00 30.61 28 VAL B N 1
ATOM 1707 C CA . VAL B 1 28 ? 30.574 11.626 -0.303 1.00 32.03 28 VAL B CA 1
ATOM 1708 C C . VAL B 1 28 ? 31.181 12.955 0.159 1.00 32.17 28 VAL B C 1
ATOM 1709 O O . VAL B 1 28 ? 30.733 13.530 1.165 1.00 32.21 28 VAL B O 1
ATOM 1713 N N . PRO B 1 29 ? 32.205 13.443 -0.588 1.00 32.44 29 PRO B N 1
ATOM 1714 C CA . PRO B 1 29 ? 32.757 14.760 -0.330 1.00 31.48 29 PRO B CA 1
ATOM 1715 C C . PRO B 1 29 ? 31.643 15.823 -0.328 1.00 32.08 29 PRO B C 1
ATOM 1716 O O . PRO B 1 29 ? 30.721 15.779 -1.148 1.00 31.74 29 PRO B O 1
ATOM 1720 N 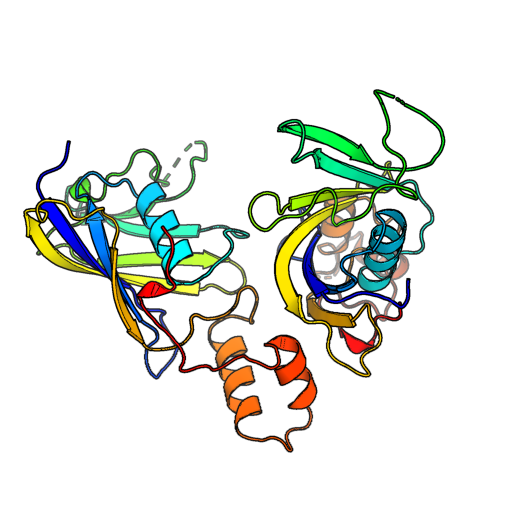N . GLU B 1 30 ? 31.758 16.768 0.590 1.00 32.42 30 GLU B N 1
ATOM 1721 C CA . GLU B 1 30 ? 30.871 17.904 0.683 1.00 34.30 30 GLU B CA 1
ATOM 1722 C C . GLU B 1 30 ? 30.846 18.769 -0.578 1.00 35.43 30 GLU B C 1
ATOM 1723 O O . GLU B 1 30 ? 29.816 19.353 -0.886 1.00 36.84 30 GLU B O 1
ATOM 1729 N N . ASN B 1 31 ? 31.959 18.822 -1.310 1.00 35.33 31 ASN B N 1
ATOM 1730 C CA . ASN B 1 31 ? 32.061 19.625 -2.519 1.00 35.81 31 ASN B CA 1
ATOM 1731 C C . ASN B 1 31 ? 31.752 18.843 -3.820 1.00 35.37 31 ASN B C 1
ATOM 1732 O O . ASN B 1 31 ? 32.080 19.279 -4.910 1.00 33.79 31 ASN B O 1
ATOM 1737 N N . TYR B 1 32 ? 31.135 17.678 -3.673 1.00 35.31 32 TYR B N 1
ATOM 1738 C CA . TYR B 1 32 ? 30.665 16.927 -4.814 1.00 35.61 32 TYR B CA 1
ATOM 1739 C C . TYR B 1 32 ? 29.685 17.733 -5.667 1.00 35.06 32 TYR B C 1
ATOM 1740 O O . TYR B 1 32 ? 28.902 18.530 -5.160 1.00 36.20 32 TYR B O 1
ATOM 1749 N N . THR B 1 33 ? 29.733 17.549 -6.977 1.00 34.56 33 THR B N 1
ATOM 1750 C CA . THR B 1 33 ? 28.708 18.124 -7.816 1.00 33.65 33 THR B CA 1
ATOM 1751 C C . THR B 1 33 ? 27.573 17.082 -7.896 1.00 33.70 33 THR B C 1
ATOM 1752 O O . THR B 1 33 ? 27.710 15.952 -7.399 1.00 32.46 33 THR B O 1
ATOM 1756 N N . PHE B 1 34 ? 26.431 17.464 -8.471 1.00 34.10 34 PHE B N 1
ATOM 1757 C CA . PHE B 1 34 ? 25.356 16.492 -8.716 1.00 33.51 34 PHE B CA 1
ATOM 1758 C C . PHE B 1 34 ? 25.719 15.396 -9.703 1.00 33.88 34 PHE B C 1
ATOM 1759 O O . PHE B 1 34 ? 25.244 14.262 -9.561 1.00 34.28 34 PHE B O 1
ATOM 1767 N N . LEU B 1 35 ? 26.580 15.714 -10.667 1.00 34.58 35 LEU B N 1
ATOM 1768 C CA . LEU B 1 35 ? 27.088 14.712 -11.610 1.00 35.93 35 LEU B CA 1
ATOM 1769 C C . LEU B 1 35 ? 27.936 13.654 -10.877 1.00 35.66 35 LEU B C 1
ATOM 1770 O O . LEU B 1 35 ? 27.696 12.463 -11.011 1.00 35.92 35 LEU B O 1
ATOM 1775 N N . ASP B 1 36 ? 28.911 14.097 -10.091 1.00 35.82 36 ASP B N 1
ATOM 1776 C CA . ASP B 1 36 ? 29.619 13.230 -9.127 1.00 35.83 36 ASP B CA 1
ATOM 1777 C C . ASP B 1 36 ? 28.675 12.326 -8.330 1.00 35.12 36 ASP B C 1
ATOM 1778 O O . ASP B 1 36 ? 28.958 11.134 -8.164 1.00 35.43 36 ASP B O 1
ATOM 1783 N N . LEU B 1 37 ? 27.590 12.900 -7.796 1.00 34.65 37 LEU B N 1
ATOM 1784 C CA . LEU B 1 37 ? 26.582 12.134 -7.021 1.00 34.07 37 LEU B CA 1
ATOM 1785 C C . LEU B 1 37 ? 25.836 11.115 -7.901 1.00 34.47 37 LEU B C 1
ATOM 1786 O O . LEU B 1 37 ? 25.685 9.970 -7.515 1.00 34.57 37 LEU B O 1
ATOM 1791 N N . HIS B 1 38 ? 25.391 11.547 -9.079 1.00 33.64 38 HIS B N 1
ATOM 1792 C CA . HIS B 1 38 ? 24.875 10.640 -10.110 1.00 34.47 38 HIS B CA 1
ATOM 1793 C C . HIS B 1 38 ? 25.726 9.379 -10.303 1.00 34.44 38 HIS B C 1
ATOM 1794 O O . HIS B 1 38 ? 25.219 8.255 -10.233 1.00 35.27 38 HIS B O 1
ATOM 1801 N N . LYS B 1 39 ? 27.015 9.590 -10.526 1.00 34.60 39 LYS B N 1
ATOM 1802 C CA . LYS B 1 39 ? 27.986 8.546 -10.715 1.00 34.88 39 LYS B CA 1
ATOM 1803 C C . LYS B 1 39 ? 28.094 7.646 -9.508 1.00 35.43 39 LYS B C 1
ATOM 1804 O O . LYS B 1 39 ? 28.252 6.435 -9.685 1.00 36.53 39 LYS B O 1
ATOM 1810 N N . ALA B 1 40 ? 27.977 8.200 -8.298 1.00 34.74 40 ALA B N 1
ATOM 1811 C CA . ALA B 1 40 ? 28.033 7.380 -7.069 1.00 34.67 40 ALA B CA 1
ATOM 1812 C C . ALA B 1 40 ? 26.802 6.519 -6.936 1.00 34.69 40 ALA B C 1
ATOM 1813 O O . ALA B 1 40 ? 26.898 5.387 -6.505 1.00 35.41 40 ALA B O 1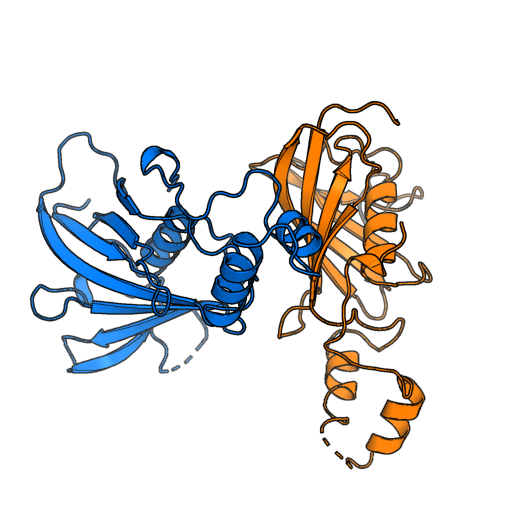
ATOM 1815 N N . ILE B 1 41 ? 25.638 7.076 -7.275 1.00 34.62 41 ILE B N 1
ATOM 1816 C CA . ILE B 1 41 ? 24.385 6.308 -7.306 1.00 34.06 41 ILE B CA 1
ATOM 1817 C C . ILE B 1 41 ? 24.416 5.129 -8.300 1.00 33.42 41 ILE B C 1
ATOM 1818 O O . ILE B 1 41 ? 24.032 4.015 -7.955 1.00 34.01 41 ILE B O 1
ATOM 1823 N N . GLN B 1 42 ? 24.865 5.387 -9.526 1.00 33.15 42 GLN B N 1
ATOM 1824 C CA . GLN B 1 42 ? 25.064 4.345 -10.544 1.00 32.13 42 GLN B CA 1
ATOM 1825 C C . GLN B 1 42 ? 25.904 3.186 -10.026 1.00 32.25 42 GLN B C 1
ATOM 1826 O O . GLN B 1 42 ? 25.589 2.025 -10.234 1.00 32.04 42 GLN B O 1
ATOM 1832 N N . ALA B 1 43 ? 26.989 3.521 -9.348 1.00 32.64 43 ALA B N 1
ATOM 1833 C CA . ALA B 1 43 ? 27.938 2.536 -8.870 1.00 32.07 43 ALA B CA 1
ATOM 1834 C C . ALA B 1 43 ? 27.350 1.641 -7.716 1.00 32.25 43 ALA B C 1
ATOM 1835 O O . ALA B 1 43 ? 27.489 0.402 -7.754 1.00 31.18 43 ALA B O 1
ATOM 1837 N N . VAL B 1 44 ? 26.693 2.244 -6.718 1.00 32.31 44 VAL B N 1
ATOM 1838 C CA . VAL B 1 44 ? 26.038 1.443 -5.637 1.00 32.57 44 VAL B CA 1
ATOM 1839 C C . VAL B 1 44 ? 24.843 0.623 -6.089 1.00 32.40 44 VAL B C 1
ATOM 1840 O O . VAL B 1 44 ? 24.585 -0.434 -5.530 1.00 32.48 44 VAL B O 1
ATOM 1844 N N . MET B 1 45 ? 24.116 1.136 -7.090 1.00 32.84 45 MET B N 1
ATOM 1845 C CA . MET B 1 45 ? 23.006 0.419 -7.746 1.00 32.38 45 MET B CA 1
ATOM 1846 C C . MET B 1 45 ? 23.487 -0.567 -8.830 1.00 33.40 45 MET B C 1
ATOM 1847 O O . MET B 1 45 ? 22.704 -1.339 -9.383 1.00 34.35 45 MET B O 1
ATOM 1852 N N . ASP B 1 46 ? 24.786 -0.604 -9.063 1.00 34.29 46 ASP B N 1
ATOM 1853 C CA . ASP B 1 46 ? 25.337 -1.458 -10.080 1.00 36.55 46 ASP B CA 1
ATOM 1854 C C . ASP B 1 46 ? 24.695 -1.183 -11.482 1.00 36.74 46 ASP B C 1
ATOM 1855 O O . ASP B 1 46 ? 24.464 -2.103 -12.275 1.00 37.00 46 ASP B O 1
ATOM 1860 N N . TRP B 1 47 ? 24.381 0.086 -11.764 1.00 36.26 47 TRP B N 1
ATOM 1861 C CA . TRP B 1 47 ? 23.706 0.436 -13.016 1.00 35.65 47 TRP B CA 1
ATOM 1862 C C . TRP B 1 47 ? 24.772 0.758 -14.063 1.00 36.43 47 TRP B C 1
ATOM 1863 O O . TRP B 1 47 ? 25.957 0.867 -13.735 1.00 37.04 47 TRP B O 1
ATOM 1874 N N . GLU B 1 48 ? 24.365 0.912 -15.310 1.00 36.79 48 GLU B N 1
ATOM 1875 C CA . GLU B 1 48 ? 25.319 1.047 -16.410 1.00 37.18 48 GLU B CA 1
ATOM 1876 C C . GLU B 1 48 ? 25.392 2.477 -17.018 1.00 37.36 48 GLU B C 1
ATOM 1877 O O . GLU B 1 48 ? 26.122 2.714 -17.991 1.00 36.82 48 GLU B O 1
ATOM 1883 N N . ASP B 1 49 ? 24.616 3.414 -16.464 1.00 37.72 49 ASP B N 1
ATOM 1884 C CA . ASP B 1 49 ? 24.499 4.761 -17.047 1.00 38.15 49 ASP B CA 1
ATOM 1885 C C . ASP B 1 49 ? 24.122 4.700 -18.562 1.00 37.51 49 ASP B C 1
ATOM 1886 O O . ASP B 1 49 ? 24.697 5.389 -19.406 1.00 37.18 49 ASP B O 1
ATOM 1891 N N . TYR B 1 50 ? 23.134 3.872 -18.873 1.00 36.32 50 TYR B N 1
ATOM 1892 C CA . TYR B 1 50 ? 22.618 3.720 -20.233 1.00 35.68 50 TYR B CA 1
ATOM 1893 C C . TYR B 1 50 ? 21.614 4.755 -20.566 1.00 34.60 50 TYR B C 1
ATOM 1894 O O . TYR B 1 50 ? 21.267 4.852 -21.701 1.00 34.03 50 TYR B O 1
ATOM 1903 N N . HIS B 1 51 ? 21.039 5.417 -19.552 1.00 34.38 51 HIS B N 1
ATOM 1904 C CA . HIS B 1 51 ? 19.788 6.166 -19.736 1.00 33.20 51 HIS B CA 1
ATOM 1905 C C . HIS B 1 51 ? 19.933 7.586 -19.248 1.00 32.73 51 HIS B C 1
ATOM 1906 O O . HIS B 1 51 ? 20.982 7.980 -18.772 1.00 32.12 51 HIS B O 1
ATOM 1913 N N . LEU B 1 52 ? 18.860 8.350 -19.395 1.00 33.21 52 LEU B N 1
ATOM 1914 C CA . LEU B 1 52 ? 18.804 9.711 -18.888 1.00 33.36 52 LEU B CA 1
ATOM 1915 C C . LEU B 1 52 ? 18.565 9.770 -17.372 1.00 33.34 52 LEU B C 1
ATOM 1916 O O . LEU B 1 52 ? 17.959 8.885 -16.795 1.00 33.33 52 LEU B O 1
ATOM 1921 N N . HIS B 1 53 ? 19.073 10.817 -16.731 1.00 33.83 53 HIS B N 1
ATOM 1922 C CA . HIS B 1 53 ? 18.769 11.040 -15.305 1.00 34.56 53 HIS B CA 1
ATOM 1923 C C . HIS B 1 53 ? 18.469 12.526 -15.012 1.00 35.01 53 HIS B C 1
ATOM 1924 O O . HIS B 1 53 ? 18.892 13.432 -15.758 1.00 34.05 53 HIS B O 1
ATOM 1931 N N . GLU B 1 54 ? 17.724 12.757 -13.938 1.00 35.69 54 GLU B N 1
ATOM 1932 C CA . GLU B 1 54 ? 17.711 14.077 -13.299 1.00 37.32 54 GLU B CA 1
ATOM 1933 C C . GLU B 1 54 ? 17.487 13.988 -11.784 1.00 36.04 54 GLU B C 1
ATOM 1934 O O . GLU B 1 54 ? 17.004 12.982 -11.256 1.00 36.48 54 GLU B O 1
ATOM 1940 N N . PHE B 1 55 ? 17.888 15.050 -11.109 1.00 35.17 55 PHE B N 1
ATOM 1941 C CA . PHE B 1 55 ? 17.561 15.307 -9.730 1.00 34.37 55 PHE B CA 1
ATOM 1942 C C . PHE B 1 55 ? 16.503 16.402 -9.668 1.00 34.72 55 PHE B C 1
ATOM 1943 O O . PHE B 1 55 ? 16.546 17.376 -10.436 1.00 32.19 55 PHE B O 1
ATOM 1951 N N . GLU B 1 56 ? 15.600 16.248 -8.694 1.00 34.81 56 GLU B N 1
ATOM 1952 C CA . GLU B 1 56 ? 14.749 17.318 -8.244 1.00 36.61 56 GLU B CA 1
ATOM 1953 C C . GLU B 1 56 ? 14.912 17.564 -6.733 1.00 36.54 56 GLU B C 1
ATOM 1954 O O . GLU B 1 56 ? 14.745 16.652 -5.898 1.00 35.67 56 GLU B O 1
ATOM 1960 N N . MET B 1 57 ? 15.202 18.808 -6.373 1.00 37.89 57 MET B N 1
ATOM 1961 C CA . MET B 1 57 ? 15.237 19.178 -4.936 1.00 38.17 57 MET B CA 1
ATOM 1962 C C . MET B 1 57 ? 14.983 20.653 -4.641 1.00 39.42 57 MET B C 1
ATOM 1963 O O . MET B 1 57 ? 15.183 21.518 -5.521 1.00 39.26 57 MET B O 1
ATOM 1968 N N . VAL B 1 58 ? 14.538 20.934 -3.410 1.00 38.95 58 VAL B N 1
ATOM 1969 C CA . VAL B 1 58 ? 14.318 22.308 -2.994 1.00 38.37 58 VAL B CA 1
ATOM 1970 C C . VAL B 1 58 ? 15.667 23.042 -2.950 1.00 39.20 58 VAL B C 1
ATOM 1971 O O . VAL B 1 58 ? 16.670 22.530 -2.404 1.00 38.21 58 VAL B O 1
ATOM 1975 N N . ASN B 1 59 ? 15.678 24.228 -3.553 1.00 38.92 59 ASN B N 1
ATOM 1976 C CA . ASN B 1 59 ? 16.779 25.168 -3.445 1.00 39.60 59 ASN B CA 1
ATOM 1977 C C . ASN B 1 59 ? 16.647 25.934 -2.128 1.00 39.53 59 ASN B C 1
ATOM 1978 O O . ASN B 1 59 ? 15.694 26.651 -1.943 1.00 39.33 59 ASN B O 1
ATOM 1983 N N . PRO B 1 60 ? 17.608 25.773 -1.190 1.00 40.40 60 PRO B N 1
ATOM 1984 C CA . PRO B 1 60 ? 17.435 26.461 0.117 1.00 41.07 60 PRO B CA 1
ATOM 1985 C C . PRO B 1 60 ? 17.342 27.979 -0.034 1.00 41.70 60 PRO B C 1
ATOM 1986 O O . PRO B 1 60 ? 16.785 28.646 0.808 1.00 42.48 60 PRO B O 1
ATOM 1990 N N . LYS B 1 61 ? 17.882 28.519 -1.116 1.00 42.58 61 LYS B N 1
ATOM 1991 C CA . LYS B 1 61 ? 17.857 29.960 -1.325 1.00 43.20 61 LYS B CA 1
ATOM 1992 C C . LYS B 1 61 ? 16.483 30.494 -1.745 1.00 42.80 61 LYS B C 1
ATOM 1993 O O . LYS B 1 61 ? 16.189 31.671 -1.504 1.00 43.59 61 LYS B O 1
ATOM 1999 N N . THR B 1 62 ? 15.648 29.644 -2.348 1.00 41.50 62 THR B N 1
ATOM 2000 C CA . THR B 1 62 ? 14.365 30.087 -2.900 1.00 40.76 62 THR B CA 1
ATOM 2001 C C . THR B 1 62 ? 13.174 29.379 -2.293 1.00 40.64 62 THR B C 1
ATOM 2002 O O . THR B 1 62 ? 12.062 29.865 -2.422 1.00 42.19 62 THR B O 1
ATOM 2006 N N . GLY B 1 63 ? 13.360 28.248 -1.631 1.00 39.40 63 GLY B N 1
ATOM 2007 C CA . GLY B 1 63 ? 12.186 27.491 -1.136 1.00 38.43 63 GLY B CA 1
ATOM 2008 C C . GLY B 1 63 ? 11.445 26.764 -2.269 1.00 38.20 63 GLY B C 1
ATOM 2009 O O . GLY B 1 63 ? 10.425 26.106 -2.035 1.00 38.01 63 GLY B O 1
ATOM 2010 N N . MET B 1 64 ? 11.965 26.891 -3.496 1.00 37.21 64 MET B N 1
ATOM 2011 C CA . MET B 1 64 ? 11.370 26.254 -4.686 1.00 36.56 64 MET B CA 1
ATOM 2012 C C . MET B 1 64 ? 12.176 25.030 -5.206 1.00 36.75 64 MET B C 1
ATOM 2013 O O . MET B 1 64 ? 13.371 24.942 -5.007 1.00 37.09 64 MET B O 1
ATOM 2018 N N . LEU B 1 65 ? 11.473 24.076 -5.820 1.00 37.36 65 LEU B N 1
ATOM 2019 C CA . LEU B 1 65 ? 12.061 22.879 -6.442 1.00 37.82 65 LEU B CA 1
ATOM 2020 C C . LEU B 1 65 ? 12.907 23.243 -7.663 1.00 37.85 65 LEU B C 1
ATOM 2021 O O . LEU B 1 65 ? 12.446 23.940 -8.554 1.00 38.45 65 LEU B O 1
ATOM 2026 N N . ASP B 1 66 ? 14.149 22.789 -7.689 1.00 38.26 66 ASP B N 1
ATOM 2027 C CA . ASP B 1 66 ? 14.975 22.950 -8.863 1.00 38.38 66 ASP B CA 1
ATOM 2028 C C . ASP B 1 66 ? 15.046 21.601 -9.546 1.00 38.73 66 ASP B C 1
ATOM 2029 O O . ASP B 1 66 ? 15.028 20.561 -8.883 1.00 38.95 66 ASP B O 1
ATOM 2034 N N . LYS B 1 67 ? 15.131 21.622 -10.870 1.00 38.95 67 LYS B N 1
ATOM 2035 C CA . LYS B 1 67 ? 15.524 20.421 -11.603 1.00 39.50 67 LYS B CA 1
ATOM 2036 C C . LYS B 1 67 ? 17.005 20.499 -11.972 1.00 38.27 67 LYS B C 1
ATOM 2037 O O . LYS B 1 67 ? 17.442 21.473 -12.570 1.00 38.26 67 LYS B O 1
ATOM 2043 N N . ILE B 1 68 ? 17.767 19.462 -11.644 1.00 37.59 68 ILE B N 1
ATOM 2044 C CA . ILE B 1 68 ? 19.221 19.465 -11.860 1.00 37.35 68 ILE B CA 1
ATOM 2045 C C . ILE B 1 68 ? 19.583 18.307 -12.761 1.00 38.13 68 ILE B C 1
ATOM 2046 O O . ILE B 1 68 ? 19.208 17.151 -12.503 1.00 37.49 68 ILE B O 1
ATOM 2051 N N . GLY B 1 69 ? 20.321 18.591 -13.830 1.00 39.62 69 GLY B N 1
ATOM 2052 C CA . GLY B 1 69 ? 20.586 17.534 -14.826 1.00 40.24 69 GLY B CA 1
ATOM 2053 C C . GLY B 1 69 ? 21.487 18.050 -15.910 1.00 42.45 69 GLY B C 1
ATOM 2054 O O . GLY B 1 69 ? 22.180 19.062 -15.729 1.00 41.79 69 GLY B O 1
ATOM 2055 N N . ALA B 1 70 ? 21.442 17.364 -17.047 1.00 44.53 70 ALA B N 1
ATOM 2056 C CA . ALA B 1 70 ? 22.350 17.596 -18.187 1.00 46.91 70 ALA B CA 1
ATOM 2057 C C . ALA B 1 70 ? 22.536 19.063 -18.566 1.00 48.69 70 ALA B C 1
ATOM 2058 O O . ALA B 1 70 ? 21.573 19.836 -18.579 1.00 49.83 70 ALA B O 1
ATOM 2060 N N . GLU B 1 71 ? 23.772 19.456 -18.866 1.00 50.76 71 GLU B N 1
ATOM 2061 C CA . GLU B 1 71 ? 23.972 20.699 -19.602 1.00 52.57 71 GLU B CA 1
ATOM 2062 C C . GLU B 1 71 ? 23.307 20.539 -20.963 1.00 53.75 71 GLU B C 1
ATOM 2063 O O . GLU B 1 71 ? 23.732 19.709 -21.775 1.00 54.32 71 GLU B O 1
ATOM 2069 N N . GLY B 1 72 ? 22.246 21.319 -21.186 1.00 54.96 72 GLY B N 1
ATOM 2070 C CA . GLY B 1 72 ? 21.442 21.269 -22.412 1.00 55.52 72 GLY B CA 1
ATOM 2071 C C . GLY B 1 72 ? 20.009 20.783 -22.145 1.00 56.15 72 GLY B C 1
ATOM 2072 O O . GLY B 1 72 ? 19.759 19.562 -22.091 1.00 56.32 72 GLY B O 1
ATOM 2073 N N . ASP B 1 73 ? 19.052 21.696 -21.933 1.00 56.26 73 ASP B N 1
ATOM 2074 C CA . ASP B 1 73 ? 19.237 23.136 -21.647 1.00 55.84 73 ASP B CA 1
ATOM 2075 C C . ASP B 1 73 ? 18.018 23.666 -20.867 1.00 55.77 73 ASP B C 1
ATOM 2076 O O . ASP B 1 73 ? 18.101 24.698 -20.188 1.00 55.54 73 ASP B O 1
ATOM 2081 N N . ASP B 1 74 ? 16.905 22.925 -20.963 1.00 55.71 74 ASP B N 1
ATOM 2082 C CA . ASP B 1 74 ? 15.605 23.268 -20.369 1.00 55.56 74 ASP B CA 1
ATOM 2083 C C . ASP B 1 74 ? 14.692 22.044 -20.278 1.00 55.34 74 ASP B C 1
ATOM 2084 O O . ASP B 1 74 ? 15.020 21.045 -19.643 1.00 54.76 74 ASP B O 1
ATOM 2089 N N . GLY B 1 79 ? 9.541 21.009 -20.665 1.00 53.36 79 GLY B N 1
ATOM 2090 C CA . GLY B 1 79 ? 10.952 21.430 -20.006 1.00 54.08 79 GLY B CA 1
ATOM 2091 C C . GLY B 1 79 ? 10.797 22.843 -19.419 1.00 53.96 79 GLY B C 1
ATOM 2092 O O . GLY B 1 79 ? 10.472 23.827 -20.129 1.00 53.75 79 GLY B O 1
ATOM 2093 N N . GLY B 1 80 ? 11.005 22.933 -18.105 1.00 53.96 80 GLY B N 1
ATOM 2094 C CA . GLY B 1 80 ? 11.202 24.225 -17.431 1.00 53.44 80 GLY B CA 1
ATOM 2095 C C . GLY B 1 80 ? 12.701 24.509 -17.380 1.00 52.71 80 GLY B C 1
ATOM 2096 O O . GLY B 1 80 ? 13.477 23.881 -18.110 1.00 52.85 80 GLY B O 1
ATOM 2097 N N . PRO B 1 81 ? 13.127 25.454 -16.525 1.00 51.99 81 PRO B N 1
ATOM 2098 C CA . PRO B 1 81 ? 14.562 25.710 -16.356 1.00 51.20 81 PRO B CA 1
ATOM 20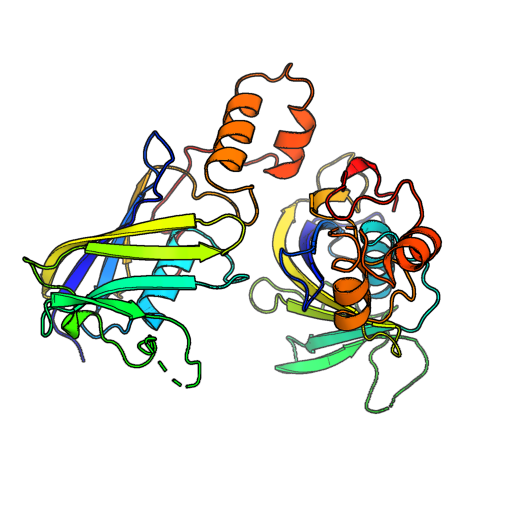99 C C . PRO B 1 81 ? 15.311 24.486 -15.771 1.00 50.61 81 PRO B C 1
ATOM 2100 O O . PRO B 1 81 ? 14.864 23.886 -14.770 1.00 50.99 81 PRO B O 1
ATOM 2104 N N . LEU B 1 82 ? 16.428 24.118 -16.392 1.00 48.63 82 LEU B N 1
ATOM 2105 C CA . LEU B 1 82 ? 17.248 23.033 -15.887 1.00 47.41 82 LEU B CA 1
ATOM 2106 C C . LEU B 1 82 ? 18.563 23.603 -15.331 1.00 46.01 82 LEU B C 1
ATOM 2107 O O . LEU B 1 82 ? 19.290 24.298 -16.033 1.00 46.70 82 LEU B O 1
ATOM 2112 N N . VAL B 1 83 ? 18.831 23.354 -14.060 1.00 43.63 83 VAL B N 1
ATOM 2113 C CA . VAL B 1 83 ? 20.085 23.702 -13.433 1.00 41.79 83 VAL B CA 1
ATOM 2114 C C . VAL B 1 83 ? 21.129 22.665 -13.850 1.00 42.22 83 VAL B C 1
ATOM 2115 O O . VAL B 1 83 ? 20.865 21.468 -13.865 1.00 41.38 83 VAL B O 1
ATOM 2119 N N . SER B 1 84 ? 22.322 23.124 -14.198 1.00 42.33 84 SER B N 1
ATOM 2120 C CA . SER B 1 84 ? 23.368 22.201 -14.638 1.00 42.36 84 SER B CA 1
ATOM 2121 C C . SER B 1 84 ? 23.960 21.394 -13.488 1.00 41.22 84 SER B C 1
ATOM 2122 O O . SER B 1 84 ? 24.376 21.952 -12.507 1.00 42.82 84 SER B O 1
ATOM 2125 N N . GLU B 1 85 ? 24.004 20.075 -13.625 1.00 41.03 85 GLU B N 1
ATOM 2126 C CA . GLU B 1 85 ? 24.585 19.175 -12.602 1.00 39.64 85 GLU B CA 1
ATOM 2127 C C . GLU B 1 85 ? 26.106 19.231 -12.497 1.00 39.29 85 GLU B C 1
ATOM 2128 O O . GLU B 1 85 ? 26.647 18.821 -11.482 1.00 39.92 85 GLU B O 1
ATOM 2134 N N . LYS B 1 86 ? 26.798 19.709 -13.526 1.00 39.07 86 LYS B N 1
ATOM 2135 C CA . LYS B 1 86 ? 28.245 19.904 -13.442 1.00 39.34 86 LYS B CA 1
ATOM 2136 C C . LYS B 1 86 ? 28.595 21.109 -12.590 1.00 38.68 86 LYS B C 1
ATOM 2137 O O . LYS B 1 86 ? 29.653 21.154 -12.025 1.00 38.15 86 LYS B O 1
ATOM 2143 N N . LYS B 1 87 ? 27.706 22.090 -12.497 1.00 39.17 87 LYS B N 1
ATOM 2144 C CA . LYS B 1 87 ? 28.015 23.281 -11.714 1.00 39.29 87 LYS B CA 1
ATOM 2145 C C . LYS B 1 87 ? 27.442 23.2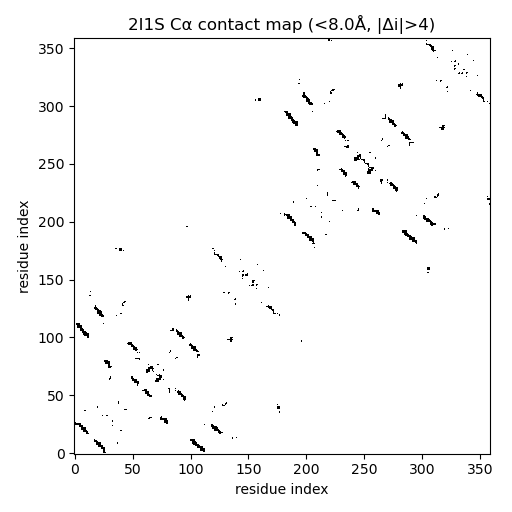37 -10.304 1.00 40.24 87 LYS B C 1
ATOM 2146 O O . LYS B 1 87 ? 27.999 23.836 -9.392 1.00 40.26 87 LYS B O 1
ATOM 2152 N N . ALA B 1 88 ? 26.351 22.509 -10.122 1.00 40.99 88 ALA B N 1
ATOM 2153 C CA . ALA B 1 88 ? 25.637 22.547 -8.853 1.00 41.92 88 ALA B CA 1
ATOM 2154 C C . ALA B 1 88 ? 26.371 21.635 -7.890 1.00 41.93 88 ALA B C 1
ATOM 2155 O O . ALA B 1 88 ? 26.663 20.487 -8.237 1.00 42.05 88 ALA B O 1
ATOM 2157 N N . LYS B 1 89 ? 26.706 22.154 -6.711 1.00 41.76 89 LYS B N 1
ATOM 2158 C CA . LYS B 1 89 ? 27.415 21.369 -5.699 1.00 42.63 89 LYS B CA 1
ATOM 2159 C C . LYS B 1 89 ? 26.402 20.894 -4.684 1.00 41.48 89 LYS B C 1
ATOM 2160 O O . LYS B 1 89 ? 25.407 21.555 -4.449 1.00 41.46 89 LYS B O 1
ATOM 2166 N N . LEU B 1 90 ? 26.636 19.743 -4.080 1.00 40.91 90 LEU B N 1
ATOM 2167 C CA . LEU B 1 90 ? 25.735 19.279 -3.033 1.00 40.34 90 LEU B CA 1
ATOM 2168 C C . LEU B 1 90 ? 25.593 20.308 -1.868 1.00 40.42 90 LEU B C 1
ATOM 2169 O O . LEU B 1 90 ? 24.533 20.456 -1.288 1.00 40.24 90 LEU B O 1
ATOM 2174 N N A SER B 1 91 ? 26.688 20.994 -1.563 0.50 40.60 91 SER B N 1
ATOM 2175 N N B SER B 1 91 ? 26.694 21.000 -1.586 0.50 40.39 91 SER B N 1
ATOM 2176 C CA A SER B 1 91 ? 26.756 22.094 -0.601 0.50 41.13 91 SER B CA 1
ATOM 2177 C CA B SER B 1 91 ? 26.803 22.081 -0.606 0.50 40.64 91 SER B CA 1
ATOM 2178 C C A SER B 1 91 ? 25.794 23.265 -0.833 0.50 41.26 91 SER B C 1
ATOM 2179 C C B SER B 1 91 ? 25.916 23.322 -0.874 0.50 41.00 91 SER B C 1
ATOM 2180 O O A SER B 1 91 ? 25.505 24.045 0.080 0.50 40.69 91 SER B O 1
ATOM 2181 O O B SER B 1 91 ? 25.790 24.199 -0.017 0.50 40.35 91 SER B O 1
ATOM 2186 N N . ASP B 1 92 ? 25.315 23.399 -2.057 1.00 41.89 92 ASP B N 1
ATOM 2187 C CA . ASP B 1 92 ? 24.457 24.523 -2.376 1.00 42.82 92 ASP B CA 1
ATOM 2188 C C . ASP B 1 92 ? 23.014 24.239 -2.061 1.00 42.36 92 ASP B C 1
ATOM 2189 O O . ASP B 1 92 ? 22.225 25.178 -1.941 1.00 42.91 92 ASP B O 1
ATOM 2194 N N . TYR B 1 93 ? 22.717 22.947 -1.868 1.00 42.07 93 TYR B N 1
ATOM 2195 C CA . TYR B 1 93 ? 21.383 22.399 -1.707 1.00 41.56 93 TYR B CA 1
ATOM 2196 C C . TYR B 1 93 ? 21.133 21.652 -0.376 1.00 42.56 93 TYR B C 1
ATOM 2197 O O . TYR B 1 93 ? 20.140 21.954 0.367 1.00 43.70 93 TYR B O 1
ATOM 2206 N N . PHE B 1 94 ? 22.015 20.714 -0.039 1.00 42.07 94 PHE B N 1
ATOM 2207 C CA . PHE B 1 94 ? 21.817 19.901 1.155 1.00 42.14 94 PHE B CA 1
ATOM 2208 C C . PHE B 1 94 ? 22.253 20.697 2.340 1.00 42.59 94 PHE B C 1
ATOM 2209 O O . PHE B 1 94 ? 23.370 21.207 2.368 1.00 42.96 94 PHE B O 1
ATOM 2217 N N . THR B 1 95 ? 21.341 20.863 3.290 1.00 42.71 95 THR B N 1
ATOM 2218 C CA . THR B 1 95 ? 21.692 21.287 4.641 1.00 43.84 95 THR B CA 1
ATOM 2219 C C . THR B 1 95 ? 21.000 20.268 5.556 1.00 44.70 95 THR B C 1
ATOM 2220 O O . THR B 1 95 ? 20.204 19.432 5.091 1.00 46.09 95 THR B O 1
ATOM 2224 N N . LEU B 1 96 ? 21.264 20.343 6.844 1.00 44.61 96 LEU B N 1
ATOM 2225 C CA . LEU B 1 96 ? 20.547 19.513 7.798 1.00 45.51 96 LEU B CA 1
ATOM 2226 C C . LEU B 1 96 ? 19.026 19.842 7.855 1.00 46.00 96 LEU B C 1
ATOM 2227 O O . LEU B 1 96 ? 18.224 18.987 8.193 1.00 46.28 96 LEU B O 1
ATOM 2232 N N . GLU B 1 97 ? 18.633 21.071 7.524 1.00 46.51 97 GLU B N 1
ATOM 2233 C CA . GLU B 1 97 ? 17.208 21.366 7.334 1.00 47.08 97 GLU B CA 1
ATOM 2234 C C . GLU B 1 97 ? 16.701 20.842 5.937 1.00 46.21 97 GLU B C 1
ATOM 2235 O O . GLU B 1 97 ? 15.640 20.228 5.850 1.00 47.35 97 GLU B O 1
ATOM 2241 N N . ASN B 1 98 ? 17.460 21.056 4.868 1.00 43.87 98 ASN B N 1
ATOM 2242 C CA . ASN B 1 98 ? 17.001 20.695 3.533 1.00 42.29 98 ASN B CA 1
ATOM 2243 C C . ASN B 1 98 ? 17.710 19.436 3.055 1.00 41.46 98 ASN B C 1
ATOM 2244 O O . ASN B 1 98 ? 18.775 19.484 2.429 1.00 40.88 98 ASN B O 1
ATOM 2249 N N . LYS B 1 99 ? 17.153 18.286 3.389 1.00 40.62 99 LYS B N 1
ATOM 2250 C CA . LYS B 1 99 ? 17.988 17.083 3.372 1.00 40.47 99 LYS B CA 1
ATOM 2251 C C . LYS B 1 99 ? 17.635 16.032 2.340 1.00 40.02 99 LYS B C 1
ATOM 2252 O O . LYS B 1 99 ? 18.330 15.027 2.230 1.00 39.16 99 LYS B O 1
ATOM 2258 N N . GLU B 1 100 ? 16.547 16.242 1.610 1.00 39.64 100 GLU B N 1
ATOM 2259 C CA . GLU B 1 100 ? 16.112 15.207 0.728 1.00 39.82 100 GLU B CA 1
ATOM 2260 C C . GLU B 1 100 ? 16.116 15.664 -0.708 1.00 38.38 100 GLU B C 1
ATOM 2261 O O . GLU B 1 100 ? 15.746 16.801 -0.981 1.00 39.72 100 GLU B O 1
ATOM 2267 N N . ALA B 1 101 ? 16.557 14.784 -1.609 1.00 36.37 101 ALA B N 1
ATOM 2268 C CA . ALA B 1 101 ? 16.392 14.942 -3.066 1.00 34.56 101 ALA B CA 1
ATOM 2269 C C . ALA B 1 101 ? 15.737 13.712 -3.691 1.00 34.03 101 ALA B C 1
ATOM 2270 O O . ALA B 1 101 ? 15.814 12.600 -3.159 1.00 34.09 101 ALA B O 1
ATOM 2272 N N . LEU B 1 102 ? 15.106 13.904 -4.840 1.00 33.05 102 LEU B N 1
ATOM 2273 C CA . LEU B 1 102 ? 14.648 12.789 -5.625 1.00 33.62 102 LEU B CA 1
ATOM 2274 C C . LEU B 1 102 ? 15.496 12.681 -6.893 1.00 32.90 102 LEU B C 1
ATOM 2275 O O . LEU B 1 102 ? 15.550 13.604 -7.685 1.00 33.03 102 LEU B O 1
ATOM 2280 N N . TYR B 1 103 ? 16.133 11.536 -7.071 1.00 32.12 103 TYR B N 1
ATOM 2281 C CA . TYR B 1 103 ? 16.809 11.161 -8.298 1.00 31.56 103 TYR B CA 1
ATOM 2282 C C . TYR B 1 103 ? 15.955 10.196 -9.173 1.00 32.25 103 TYR B C 1
ATOM 2283 O O . TYR B 1 103 ? 15.475 9.157 -8.680 1.00 32.36 103 TYR B O 1
ATOM 2292 N N . THR B 1 104 ? 15.799 10.551 -10.452 1.00 31.29 104 THR B N 1
ATOM 2293 C CA . THR B 1 104 ? 15.186 9.703 -11.463 1.00 32.53 104 THR B CA 1
ATOM 2294 C C . THR B 1 104 ? 16.233 9.247 -12.519 1.00 33.11 104 THR B C 1
ATOM 2295 O O . THR B 1 104 ? 16.966 10.078 -13.111 1.00 32.97 104 THR B O 1
ATOM 2299 N N . TYR B 1 105 ? 16.282 7.926 -12.725 1.00 32.67 105 TYR B N 1
ATOM 2300 C CA . TYR B 1 105 ? 17.135 7.307 -13.707 1.00 32.95 105 TYR B CA 1
ATOM 2301 C C . TYR B 1 105 ? 16.268 6.385 -14.604 1.00 33.93 105 TYR B C 1
ATOM 2302 O O . TYR B 1 105 ? 15.511 5.547 -14.088 1.00 33.73 105 TYR B O 1
ATOM 2311 N N . ASP B 1 106 ? 16.413 6.544 -15.929 1.00 33.94 106 ASP B N 1
ATOM 2312 C CA . ASP B 1 106 ? 15.674 5.781 -16.945 1.00 34.16 106 ASP B CA 1
ATOM 2313 C C . ASP B 1 106 ? 14.250 6.302 -17.002 1.00 34.51 106 ASP B C 1
ATOM 2314 O O . ASP B 1 106 ? 13.406 5.908 -16.203 1.00 33.75 106 ASP B O 1
ATOM 2319 N N . PHE B 1 107 ? 14.000 7.203 -17.959 1.00 35.57 107 PHE B N 1
ATOM 2320 C CA . PHE B 1 107 ? 12.684 7.830 -18.123 1.00 35.81 107 PHE B CA 1
ATOM 2321 C C . PHE B 1 107 ? 11.639 6.848 -18.718 1.00 35.94 107 PHE B C 1
ATOM 2322 O O . PHE B 1 107 ? 10.471 7.176 -18.849 1.00 36.49 107 PHE B O 1
ATOM 2330 N N . GLY B 1 108 ? 12.055 5.643 -19.066 1.00 35.89 108 GLY B N 1
ATOM 2331 C CA . GLY B 1 108 ? 11.111 4.612 -19.459 1.00 35.50 108 GLY B CA 1
ATOM 2332 C C . GLY B 1 108 ? 10.659 3.838 -18.232 1.00 35.81 108 GLY B C 1
ATOM 2333 O O . GLY B 1 108 ? 9.480 3.861 -17.892 1.00 36.67 108 GLY B O 1
ATOM 2334 N N . ASP B 1 109 ? 11.582 3.131 -17.582 1.00 34.82 109 ASP B N 1
ATOM 2335 C CA . ASP B 1 109 ? 11.286 2.402 -16.335 1.00 34.46 109 ASP B CA 1
ATOM 2336 C C . ASP B 1 109 ? 11.056 3.331 -15.140 1.00 34.95 109 ASP B C 1
ATOM 2337 O O . ASP B 1 109 ? 10.428 2.924 -14.197 1.00 34.42 109 ASP B O 1
ATOM 2342 N N . ASN B 1 110 ? 11.585 4.561 -15.176 1.00 35.96 110 ASN B N 1
ATOM 2343 C CA . ASN B 1 110 ? 11.263 5.581 -14.150 1.00 36.77 110 ASN B CA 1
ATOM 2344 C C . ASN B 1 110 ? 11.772 5.114 -12.768 1.00 36.03 110 ASN B C 1
ATOM 2345 O O . ASN B 1 110 ? 11.041 5.152 -11.778 1.00 35.29 110 ASN B O 1
ATOM 2350 N N . TRP B 1 111 ? 13.011 4.633 -12.706 1.00 35.34 111 TRP B N 1
ATOM 2351 C CA . TRP B 1 111 ? 13.572 4.308 -11.386 1.00 36.77 111 TRP B CA 1
ATOM 2352 C C . TRP B 1 111 ? 13.718 5.591 -10.594 1.00 36.37 111 TRP B C 1
ATOM 2353 O O . TRP B 1 111 ? 14.181 6.578 -11.123 1.00 38.81 111 TRP B O 1
ATOM 2364 N N . GLN B 1 112 ? 13.338 5.558 -9.331 1.00 36.99 112 GLN B N 1
ATOM 2365 C CA . GLN B 1 112 ? 13.440 6.707 -8.438 1.00 36.65 112 GLN B CA 1
ATOM 2366 C C . GLN B 1 112 ? 14.195 6.340 -7.168 1.00 36.80 112 GLN B C 1
ATOM 2367 O O . GLN B 1 112 ? 13.896 5.326 -6.508 1.00 37.74 112 GLN B O 1
ATOM 2373 N N . VAL B 1 113 ? 15.184 7.179 -6.857 1.00 35.41 113 VAL B N 1
ATOM 2374 C CA . VAL B 1 113 ? 16.001 7.028 -5.698 1.00 34.17 113 VAL B CA 1
ATOM 2375 C C . VAL B 1 113 ? 15.784 8.245 -4.792 1.00 33.52 113 VAL B C 1
ATOM 2376 O O . VAL B 1 113 ? 16.042 9.379 -5.188 1.00 31.33 113 VAL B O 1
ATOM 2380 N N . LYS B 1 114 ? 15.259 7.998 -3.591 1.00 34.12 114 LYS B N 1
ATOM 2381 C CA . LYS B 1 114 ? 15.232 9.033 -2.552 1.00 35.15 114 LYS B CA 1
ATOM 2382 C C . LYS B 1 114 ? 16.637 9.119 -1.958 1.00 34.35 114 LYS B C 1
ATOM 2383 O O . LYS B 1 114 ? 17.246 8.085 -1.560 1.00 33.39 114 LYS B O 1
ATOM 2389 N N . VAL B 1 115 ? 17.143 10.349 -1.918 1.00 34.10 115 VAL B N 1
ATOM 2390 C CA . VAL B 1 115 ? 18.471 10.634 -1.444 1.00 34.12 115 VAL B CA 1
ATOM 2391 C C . VAL B 1 115 ? 18.274 11.437 -0.166 1.00 35.16 115 VAL B C 1
ATOM 2392 O O . VAL B 1 115 ? 17.729 12.524 -0.229 1.00 36.45 115 VAL B O 1
ATOM 2396 N N . ARG B 1 116 ? 18.706 10.913 0.986 1.00 34.94 116 ARG B N 1
ATOM 2397 C CA . ARG B 1 116 ? 18.534 11.629 2.265 1.00 35.80 116 ARG B CA 1
ATOM 2398 C C . ARG B 1 116 ? 19.880 11.883 2.960 1.00 34.90 116 ARG B C 1
ATOM 2399 O O . ARG B 1 116 ? 20.639 10.966 3.165 1.00 34.97 116 ARG B O 1
ATOM 2407 N N . LEU B 1 117 ? 20.187 13.141 3.256 1.00 35.13 117 LEU B N 1
ATOM 2408 C CA . LEU B 1 117 ? 21.344 13.517 4.094 1.00 35.01 117 LEU B CA 1
ATOM 2409 C C . LEU B 1 117 ? 21.048 13.133 5.544 1.00 35.71 117 LEU B C 1
ATOM 2410 O O . LEU B 1 117 ? 20.092 13.658 6.126 1.00 35.13 117 LEU B O 1
ATOM 2415 N N . GLU B 1 118 ? 21.849 12.265 6.153 1.00 36.68 118 GLU B N 1
ATOM 2416 C CA . GLU B 1 118 ? 21.587 11.956 7.563 1.00 37.57 118 GLU B CA 1
ATOM 2417 C C . GLU B 1 118 ? 22.535 12.670 8.492 1.00 38.41 118 GLU B C 1
ATOM 2418 O O . GLU B 1 118 ? 22.117 13.100 9.560 1.00 38.74 118 GLU B O 1
ATOM 2424 N N . LYS B 1 119 ? 23.794 12.800 8.093 1.00 38.83 119 LYS B N 1
ATOM 2425 C CA . LYS B 1 119 ? 24.816 13.395 8.956 1.00 39.82 119 LYS B CA 1
ATOM 2426 C C . LYS B 1 119 ? 25.793 14.151 8.075 1.00 40.01 119 LYS B C 1
ATOM 2427 O O . LYS B 1 119 ? 26.088 13.730 6.933 1.00 38.78 119 LYS B O 1
ATOM 2433 N N . ILE B 1 120 ? 26.310 15.249 8.620 1.00 40.55 120 ILE B N 1
ATOM 2434 C CA . ILE B 1 120 ? 27.465 15.915 8.039 1.00 41.45 120 ILE B CA 1
ATOM 2435 C C . ILE B 1 120 ? 28.596 15.751 9.011 1.00 42.84 120 ILE B C 1
ATOM 2436 O O . ILE B 1 120 ? 28.509 16.207 10.160 1.00 42.52 120 ILE B O 1
ATOM 2441 N N . LEU B 1 121 ? 29.661 15.090 8.566 1.00 44.02 121 LEU B N 1
ATOM 2442 C CA . LEU B 1 121 ? 30.734 14.741 9.487 1.00 44.40 121 LEU B CA 1
ATOM 2443 C C . LEU B 1 121 ? 32.112 15.074 8.913 1.00 44.90 121 LEU B C 1
ATOM 2444 O O . LEU B 1 121 ? 32.236 15.270 7.698 1.00 43.35 121 LEU B O 1
ATOM 2449 N N . PRO B 1 122 ? 33.125 15.253 9.799 1.00 44.70 122 PRO B N 1
ATOM 2450 C CA . PRO B 1 122 ? 34.480 15.591 9.329 1.00 45.21 122 PRO B CA 1
ATOM 2451 C C . PRO B 1 122 ? 35.068 14.515 8.419 1.00 45.60 122 PRO B C 1
ATOM 2452 O O . PRO B 1 122 ? 34.886 13.325 8.678 1.00 46.34 122 PRO B O 1
ATOM 2456 N N . ARG B 1 123 ? 35.737 14.932 7.348 1.00 45.00 123 ARG B N 1
ATOM 2457 C CA . ARG B 1 123 ? 36.472 14.003 6.494 1.00 44.21 123 ARG B CA 1
ATOM 2458 C C . ARG B 1 123 ? 37.527 13.265 7.326 1.00 45.28 123 ARG B C 1
ATOM 2459 O O . ARG B 1 123 ? 38.165 13.854 8.194 1.00 45.31 123 ARG B O 1
ATOM 2467 N N . LYS B 1 124 ? 37.683 11.964 7.089 1.00 45.48 124 LYS B N 1
ATOM 2468 C CA . LYS B 1 124 ? 38.681 11.191 7.796 1.00 45.66 124 LYS B CA 1
ATOM 2469 C C . LYS B 1 124 ? 39.967 11.132 6.952 1.00 45.51 124 LYS B C 1
ATOM 2470 O O . LYS B 1 124 ? 39.943 10.982 5.734 1.00 45.15 124 LYS B O 1
ATOM 2476 N N . GLU B 1 125 ? 41.098 11.294 7.604 1.00 45.56 125 GLU B N 1
ATOM 2477 C CA . GLU B 1 125 ? 42.357 11.334 6.911 1.00 45.86 125 GLU B CA 1
ATOM 2478 C C . GLU B 1 125 ? 42.772 9.952 6.372 1.00 45.86 125 GLU B C 1
ATOM 2479 O O . GLU B 1 125 ? 42.598 8.923 7.037 1.00 45.09 125 GLU B O 1
ATOM 2485 N N . GLY B 1 126 ? 43.289 9.951 5.143 1.00 45.86 126 GLY B N 1
ATOM 2486 C CA . GLY B 1 126 ? 43.721 8.737 4.477 1.00 46.02 126 GLY B CA 1
ATOM 2487 C C . GLY B 1 126 ? 42.617 7.931 3.812 1.00 46.43 126 GLY B C 1
ATOM 2488 O O . GLY B 1 126 ? 42.906 6.956 3.119 1.00 47.77 126 GLY B O 1
ATOM 2489 N N . VAL B 1 127 ? 41.358 8.321 4.013 1.00 45.93 127 VAL B N 1
ATOM 2490 C CA . VAL B 1 127 ? 40.193 7.630 3.419 1.00 44.39 127 VAL B CA 1
ATOM 2491 C C . VAL B 1 127 ? 39.838 8.227 2.064 1.00 44.04 127 VAL B C 1
ATOM 2492 O O . VAL B 1 127 ? 39.815 9.444 1.898 1.00 43.53 127 VAL B O 1
ATOM 2496 N N . GLU B 1 128 ? 39.585 7.333 1.119 1.00 43.60 128 GLU B N 1
ATOM 2497 C CA . GLU B 1 128 ? 39.276 7.648 -0.252 1.00 44.69 128 GLU B CA 1
ATOM 2498 C C . GLU B 1 128 ? 37.751 7.641 -0.443 1.00 43.76 128 GLU B C 1
ATOM 2499 O O . GLU B 1 128 ? 37.126 6.604 -0.342 1.00 44.95 128 GLU B O 1
ATOM 2505 N N . TYR B 1 129 ? 37.148 8.794 -0.679 1.00 42.23 129 TYR B N 1
ATOM 2506 C CA . TYR B 1 129 ? 35.707 8.874 -0.814 1.00 40.71 129 TYR B CA 1
ATOM 2507 C C . TYR B 1 129 ? 35.376 8.745 -2.307 1.00 40.67 129 TYR B C 1
ATOM 2508 O O . TYR B 1 129 ? 36.251 8.940 -3.110 1.00 40.08 129 TYR B O 1
ATOM 2517 N N . PRO B 1 130 ? 34.132 8.358 -2.676 1.00 40.63 130 PRO B N 1
ATOM 2518 C CA . PRO B 1 130 ? 33.038 7.916 -1.786 1.00 40.11 130 PRO B CA 1
ATOM 2519 C C . PRO B 1 130 ? 33.329 6.553 -1.172 1.00 39.40 130 PRO B C 1
ATOM 2520 O O . PRO B 1 130 ? 34.153 5.799 -1.676 1.00 39.52 130 PRO B O 1
ATOM 2524 N N . ILE B 1 131 ? 32.661 6.258 -0.074 1.00 39.34 131 ILE B N 1
ATOM 2525 C CA . ILE B 1 131 ? 32.675 4.930 0.517 1.00 39.43 131 ILE B CA 1
ATOM 2526 C C . ILE B 1 131 ? 31.237 4.455 0.705 1.00 39.21 131 ILE B C 1
ATOM 2527 O O . ILE B 1 131 ? 30.316 5.242 0.914 1.00 39.73 131 ILE B O 1
ATOM 2532 N N . CYS B 1 132 ? 31.033 3.157 0.599 1.00 38.60 132 CYS B N 1
ATOM 2533 C CA . CYS B 1 132 ? 29.719 2.612 0.823 1.00 37.61 132 CYS B CA 1
ATOM 2534 C C . CYS B 1 132 ? 29.828 1.869 2.127 1.00 37.09 132 CYS B C 1
ATOM 2535 O O . CYS B 1 132 ? 30.605 0.918 2.236 1.00 37.03 132 CYS B O 1
ATOM 2538 N N . THR B 1 133 ? 29.119 2.328 3.150 1.00 37.19 133 THR B N 1
ATOM 2539 C CA . THR B 1 133 ? 29.258 1.713 4.490 1.00 37.01 133 THR B CA 1
ATOM 2540 C C . THR B 1 133 ? 28.268 0.554 4.746 1.00 36.81 133 THR B C 1
ATOM 2541 O O . THR B 1 133 ? 28.483 -0.288 5.623 1.00 37.45 133 THR B O 1
ATOM 2545 N N . ALA B 1 134 ? 27.158 0.520 4.010 1.00 35.95 134 ALA B N 1
ATOM 2546 C CA . ALA B 1 134 ? 26.076 -0.382 4.356 1.00 35.09 134 ALA B CA 1
ATOM 2547 C C . ALA B 1 134 ? 25.119 -0.502 3.203 1.00 34.39 134 ALA B C 1
ATOM 2548 O O . ALA B 1 134 ? 25.121 0.321 2.326 1.00 34.36 134 ALA B O 1
ATOM 2550 N N . GLY B 1 135 ? 24.261 -1.517 3.225 1.00 34.52 135 GLY B N 1
ATOM 2551 C CA . GLY B 1 135 ? 23.167 -1.590 2.266 1.00 33.75 135 GLY B CA 1
ATOM 2552 C C . GLY B 1 135 ? 22.410 -2.886 2.407 1.00 33.82 135 GLY B C 1
ATOM 2553 O O . GLY B 1 135 ? 22.810 -3.761 3.144 1.00 33.63 135 GLY B O 1
ATOM 2554 N N . LYS B 1 136 ? 21.264 -2.990 1.759 1.00 34.12 136 LYS B N 1
ATOM 2555 C CA . LYS B 1 136 ? 20.703 -4.295 1.543 1.00 34.11 136 LYS B CA 1
ATOM 2556 C C . LYS B 1 136 ? 19.798 -4.478 0.380 1.00 34.04 136 LYS B C 1
ATOM 2557 O O . LYS B 1 136 ? 19.258 -3.509 -0.189 1.00 33.33 136 LYS B O 1
ATOM 2563 N N . ARG B 1 137 ? 19.726 -5.747 -0.004 1.00 32.79 137 ARG B N 1
ATOM 2564 C CA . ARG B 1 137 ? 19.005 -6.182 -1.182 1.00 32.93 137 ARG B CA 1
ATOM 2565 C C . ARG B 1 137 ? 19.816 -5.878 -2.447 1.00 33.00 137 ARG B C 1
ATOM 2566 O O . ARG B 1 137 ? 20.509 -4.871 -2.523 1.00 34.70 137 ARG B O 1
ATOM 2574 N N . ALA B 1 138 ? 19.776 -6.783 -3.405 1.00 31.96 138 ALA B N 1
ATOM 2575 C CA . ALA B 1 138 ? 20.298 -6.526 -4.726 1.00 31.97 138 ALA B CA 1
ATOM 2576 C C . ALA B 1 138 ? 19.517 -5.336 -5.369 1.00 31.62 138 ALA B C 1
ATOM 2577 O O . ALA B 1 138 ? 18.317 -5.196 -5.164 1.00 31.59 138 ALA B O 1
ATOM 2579 N N . ALA B 1 139 ? 20.217 -4.453 -6.087 1.00 32.18 139 ALA B N 1
ATOM 2580 C CA . ALA B 1 139 ? 19.600 -3.366 -6.849 1.00 31.46 139 ALA B CA 1
ATOM 2581 C C . ALA B 1 139 ? 18.769 -3.945 -7.997 1.00 31.72 139 ALA B C 1
ATOM 2582 O O . ALA B 1 139 ? 19.045 -5.034 -8.488 1.00 31.71 139 ALA B O 1
ATOM 2584 N N . VAL B 1 140 ? 17.761 -3.204 -8.436 1.00 31.92 140 VAL B N 1
ATOM 2585 C CA . VAL B 1 140 ? 17.020 -3.572 -9.622 1.00 31.96 140 VAL B CA 1
ATOM 2586 C C . VAL B 1 140 ? 17.964 -3.629 -10.844 1.00 32.70 140 VAL B C 1
ATOM 2587 O O . VAL B 1 140 ? 18.791 -2.720 -11.061 1.00 33.23 140 VAL B O 1
ATOM 2591 N N . PRO B 1 141 ? 17.916 -4.734 -11.596 1.00 32.81 141 PRO B N 1
ATOM 2592 C CA . PRO B 1 141 ? 18.695 -4.812 -12.839 1.00 33.31 141 PRO B CA 1
ATOM 2593 C C . PRO B 1 141 ? 18.293 -3.740 -13.847 1.00 34.54 141 PRO B C 1
ATOM 2594 O O . PRO B 1 141 ? 17.115 -3.329 -13.888 1.00 35.59 141 PRO B O 1
ATOM 2598 N N . GLU B 1 142 ? 19.262 -3.273 -14.624 1.00 33.49 142 GLU B N 1
ATOM 2599 C CA . GLU B 1 142 ? 18.942 -2.507 -15.812 1.00 34.09 142 GLU B CA 1
ATOM 2600 C C . GLU B 1 142 ? 17.783 -3.132 -16.624 1.00 34.19 142 GLU B C 1
ATOM 2601 O O . GLU B 1 142 ? 17.761 -4.357 -16.884 1.00 35.01 142 GLU B O 1
ATOM 2607 N N . ASP B 1 143 ? 16.824 -2.260 -16.978 1.00 34.66 143 ASP B N 1
ATOM 2608 C CA . ASP B 1 143 ? 15.824 -2.460 -18.031 1.00 34.96 143 ASP B CA 1
ATOM 2609 C C . ASP B 1 143 ? 14.753 -3.441 -17.612 1.00 35.59 143 ASP B C 1
ATOM 2610 O O . ASP B 1 143 ? 13.935 -3.861 -18.433 1.00 35.57 143 ASP B O 1
ATOM 2615 N N . SER B 1 144 ? 14.753 -3.753 -16.320 1.00 36.28 144 SER B N 1
ATOM 2616 C CA . SER B 1 144 ? 13.862 -4.755 -15.733 1.00 36.64 144 SER B CA 1
ATOM 2617 C C . SER B 1 144 ? 12.398 -4.313 -15.638 1.00 36.81 144 SER B C 1
ATOM 2618 O O . SER B 1 144 ? 11.590 -5.001 -15.065 1.00 37.36 144 SER B O 1
ATOM 2621 N N . GLY B 1 145 ? 12.063 -3.162 -16.214 1.00 37.02 145 GLY B N 1
ATOM 2622 C CA . GLY B 1 145 ? 10.674 -2.723 -16.315 1.00 37.33 145 GLY B CA 1
ATOM 2623 C C . GLY B 1 145 ? 10.093 -1.984 -15.120 1.00 37.67 145 GLY B C 1
ATOM 2624 O O . GLY B 1 145 ? 8.914 -2.117 -14.851 1.00 39.13 145 GLY B O 1
ATOM 2625 N N . GLY B 1 146 ? 10.881 -1.205 -14.390 1.00 37.66 146 GLY B N 1
ATOM 2626 C CA . GLY B 1 146 ? 10.329 -0.351 -13.333 1.00 37.44 146 GLY B CA 1
ATOM 2627 C C . GLY B 1 146 ? 9.925 -1.199 -12.138 1.00 38.46 146 GLY B C 1
ATOM 2628 O O . GLY B 1 146 ? 10.181 -2.421 -12.107 1.00 37.85 146 GLY B O 1
ATOM 2629 N N . VAL B 1 147 ? 9.310 -0.563 -11.136 1.00 38.88 147 VAL B N 1
ATOM 2630 C CA . VAL B 1 147 ? 8.965 -1.285 -9.892 1.00 39.14 147 VAL B CA 1
ATOM 2631 C C . VAL B 1 147 ? 8.029 -2.506 -10.143 1.00 39.82 147 VAL B C 1
ATOM 2632 O O . VAL B 1 147 ? 8.296 -3.633 -9.682 1.00 39.81 147 VAL B O 1
ATOM 2636 N N . TRP B 1 148 ? 6.971 -2.288 -10.911 1.00 39.91 148 TRP B N 1
ATOM 2637 C CA . TRP B 1 148 ? 6.045 -3.348 -11.268 1.00 40.80 148 TRP B CA 1
ATOM 2638 C C . TRP B 1 148 ? 6.720 -4.489 -12.080 1.00 40.58 148 TRP B C 1
ATOM 2639 O O . TRP B 1 148 ? 6.491 -5.668 -11.817 1.00 40.66 148 TRP B O 1
ATOM 2650 N N . GLY B 1 149 ? 7.562 -4.129 -13.039 1.00 39.93 149 GLY B N 1
ATOM 2651 C CA . GLY B 1 149 ? 8.338 -5.096 -13.794 1.00 39.87 149 GLY B CA 1
ATOM 2652 C C . GLY B 1 149 ? 9.260 -5.964 -12.946 1.00 39.51 149 GLY B C 1
ATOM 2653 O O . GLY B 1 149 ? 9.303 -7.169 -13.118 1.00 40.08 149 GLY B O 1
ATOM 2654 N N . TYR B 1 150 ? 10.044 -5.359 -12.076 1.00 39.60 150 TYR B N 1
ATOM 2655 C CA . TYR B 1 150 ? 10.923 -6.109 -11.177 1.00 39.88 150 TYR B CA 1
ATOM 2656 C C . TYR B 1 150 ? 10.109 -6.928 -10.161 1.00 40.69 150 TYR B C 1
ATOM 2657 O O . TYR B 1 150 ? 10.440 -8.063 -9.875 1.00 40.95 150 TYR B O 1
ATOM 2666 N N . GLU B 1 151 ? 9.036 -6.356 -9.640 1.00 42.42 151 GLU B N 1
ATOM 2667 C CA . GLU B 1 151 ? 8.175 -7.049 -8.680 1.00 44.53 151 GLU B CA 1
ATOM 2668 C C . GLU B 1 151 ? 7.496 -8.267 -9.303 1.00 45.14 151 GLU B C 1
ATOM 2669 O O . GLU B 1 151 ? 7.429 -9.321 -8.676 1.00 45.83 151 GLU B O 1
ATOM 2675 N N . GLU B 1 152 ? 7.008 -8.123 -10.539 1.00 46.25 152 GLU B N 1
ATOM 2676 C CA . GLU B 1 152 ? 6.502 -9.244 -11.338 1.00 47.27 152 GLU B CA 1
ATOM 2677 C C . GLU B 1 152 ? 7.531 -10.364 -11.490 1.00 48.11 152 GLU B C 1
ATOM 2678 O O . GLU B 1 152 ? 7.257 -11.500 -11.133 1.00 48.56 152 GLU B O 1
ATOM 2684 N N . MET B 1 153 ? 8.708 -10.053 -12.020 1.00 49.14 153 MET B N 1
ATOM 2685 C CA . MET B 1 153 ? 9.787 -11.036 -12.112 1.00 50.35 153 MET B CA 1
ATOM 2686 C C . MET B 1 153 ? 10.120 -11.727 -10.796 1.00 51.72 153 MET B C 1
ATOM 2687 O O . MET B 1 153 ? 10.463 -12.902 -10.793 1.00 52.13 153 MET B O 1
ATOM 2692 N N . LEU B 1 154 ? 10.061 -10.982 -9.689 1.00 52.75 154 LEU B N 1
ATOM 2693 C CA . LEU B 1 154 ? 10.491 -11.490 -8.398 1.00 53.75 154 LEU B CA 1
ATOM 2694 C C . LEU B 1 154 ? 9.501 -12.496 -7.924 1.00 55.29 154 LEU B C 1
ATOM 2695 O O . LEU B 1 154 ? 9.873 -13.471 -7.270 1.00 56.30 154 LEU B O 1
ATOM 2700 N N . GLU B 1 155 ? 8.230 -12.259 -8.241 1.00 56.68 155 GLU B N 1
ATOM 2701 C CA . GLU B 1 155 ? 7.196 -13.206 -7.855 1.00 57.73 155 GLU B CA 1
ATOM 2702 C C . GLU B 1 155 ? 6.607 -13.960 -9.017 1.00 57.46 155 GLU B C 1
ATOM 2703 O O . GLU B 1 155 ? 5.413 -14.207 -9.044 1.00 58.09 155 GLU B O 1
ATOM 2709 N N . VAL B 1 156 ? 7.437 -14.327 -9.981 1.00 57.50 156 VAL B N 1
ATOM 2710 C CA . VAL B 1 156 ? 7.162 -15.574 -10.677 1.00 57.73 156 VAL B CA 1
ATOM 2711 C C . VAL B 1 156 ? 8.150 -16.568 -10.095 1.00 58.06 156 VAL B C 1
ATOM 2712 O O . VAL B 1 156 ? 7.879 -17.762 -10.033 1.00 58.49 156 VAL B O 1
ATOM 2716 N N . LEU B 1 157 ? 9.284 -16.053 -9.635 1.00 58.90 157 LEU B N 1
ATOM 2717 C CA . LEU B 1 157 ? 10.376 -16.891 -9.142 1.00 59.40 157 LEU B CA 1
ATOM 2718 C C . LEU B 1 157 ? 10.067 -17.678 -7.860 1.00 59.59 157 LEU B C 1
ATOM 2719 O O . LEU B 1 157 ? 10.796 -18.614 -7.541 1.00 59.61 157 LEU B O 1
ATOM 2724 N N . LYS B 1 158 ? 8.978 -17.321 -7.172 1.00 59.75 158 LYS B N 1
ATOM 2725 C CA . LYS B 1 158 ? 8.554 -17.977 -5.930 1.00 60.39 158 LYS B CA 1
ATOM 2726 C C . LYS B 1 158 ? 8.192 -19.479 -6.084 1.00 61.06 158 LYS B C 1
ATOM 2727 O O . LYS B 1 158 ? 7.914 -19.982 -7.188 1.00 61.47 158 LYS B O 1
ATOM 2733 N N . GLU B 1 161 ? 7.359 -23.030 -9.704 1.00 64.21 161 GLU B N 1
ATOM 2734 C CA . GLU B 1 161 ? 7.219 -23.017 -11.158 1.00 64.07 161 GLU B CA 1
ATOM 2735 C C . GLU B 1 161 ? 5.859 -22.474 -11.627 1.00 64.11 161 GLU B C 1
ATOM 2736 O O . GLU B 1 161 ? 4.873 -23.222 -11.769 1.00 63.87 161 GLU B O 1
ATOM 2742 N N . HIS B 1 162 ? 5.838 -21.153 -11.821 1.00 64.03 162 HIS B N 1
ATOM 2743 C CA . HIS B 1 162 ? 4.849 -20.404 -12.609 1.00 64.15 162 HIS B CA 1
ATOM 2744 C C . HIS B 1 162 ? 4.929 -20.914 -14.069 1.00 64.21 162 HIS B C 1
ATOM 2745 O O . HIS B 1 162 ? 5.730 -21.807 -14.373 1.00 64.48 162 HIS B O 1
ATOM 2752 N N . GLU B 1 163 ? 4.109 -20.371 -14.970 1.00 63.87 163 GLU B N 1
ATOM 2753 C CA . GLU B 1 163 ? 4.246 -20.661 -16.409 1.00 63.52 163 GLU B CA 1
ATOM 2754 C C . GLU B 1 163 ? 5.288 -19.735 -17.035 1.00 62.81 163 GLU B C 1
ATOM 2755 O O . GLU B 1 163 ? 5.925 -20.065 -18.038 1.00 62.39 163 GLU B O 1
ATOM 2761 N N . GLU B 1 164 ? 5.446 -18.567 -16.422 1.00 62.25 164 GLU B N 1
ATOM 2762 C CA . GLU B 1 164 ? 6.457 -17.608 -16.820 1.00 61.44 164 GLU B CA 1
ATOM 2763 C C . GLU B 1 164 ? 7.781 -17.857 -16.109 1.00 60.87 164 GLU B C 1
ATOM 2764 O O . GLU B 1 164 ? 8.760 -17.149 -16.358 1.00 61.44 164 GLU B O 1
ATOM 2770 N N . TYR B 1 165 ? 7.819 -18.886 -15.264 1.00 60.08 165 TYR B N 1
ATOM 2771 C CA . TYR B 1 165 ? 8.992 -19.218 -14.447 1.00 59.55 165 TYR B CA 1
ATOM 2772 C C . TYR B 1 165 ? 10.343 -19.390 -15.178 1.00 58.91 165 TYR B C 1
ATOM 2773 O O . TYR B 1 165 ? 11.311 -18.726 -14.826 1.00 59.70 165 TYR B O 1
ATOM 2782 N N . GLU B 1 166 ? 10.418 -20.282 -16.163 1.00 57.88 166 GLU B N 1
ATOM 2783 C CA . GLU B 1 166 ? 11.671 -20.539 -16.890 1.00 56.61 166 GLU B CA 1
ATOM 2784 C C . GLU B 1 166 ? 12.290 -19.295 -17.529 1.00 55.46 166 GLU B C 1
ATOM 2785 O O . GLU B 1 166 ? 13.515 -19.201 -17.660 1.00 54.60 166 GLU B O 1
ATOM 2791 N N . ASP B 1 167 ? 11.414 -18.368 -17.912 1.00 54.42 167 ASP B N 1
ATOM 2792 C CA . ASP B 1 167 ? 11.745 -17.229 -18.752 1.00 54.23 167 ASP B CA 1
ATOM 2793 C C . ASP B 1 167 ? 12.363 -16.098 -17.965 1.00 53.90 167 ASP B C 1
ATOM 2794 O O . ASP B 1 167 ? 13.392 -15.529 -18.342 1.00 53.79 167 ASP B O 1
ATOM 2799 N N . THR B 1 168 ? 11.706 -15.792 -16.858 1.00 53.88 168 THR B N 1
ATOM 2800 C CA . THR B 1 168 ? 12.215 -14.942 -15.790 1.00 53.12 168 THR B CA 1
ATOM 2801 C C . THR B 1 168 ? 13.695 -15.253 -15.396 1.00 53.17 168 THR B C 1
ATOM 2802 O O . THR B 1 168 ? 14.500 -14.334 -15.281 1.00 53.24 168 THR B O 1
ATOM 2806 N N . VAL B 1 169 ? 14.025 -16.540 -15.180 1.00 53.28 169 VAL B N 1
ATOM 2807 C CA . VAL B 1 169 ? 15.393 -17.021 -14.829 1.00 52.77 169 VAL B CA 1
ATOM 2808 C C . VAL B 1 169 ? 16.405 -16.700 -15.935 1.00 52.55 169 VAL B C 1
ATOM 2809 O O . VAL B 1 169 ? 17.534 -16.291 -15.658 1.00 52.09 169 VAL B O 1
ATOM 2813 N N . LEU B 1 170 ? 15.972 -16.906 -17.180 1.00 52.62 170 LEU B N 1
ATOM 2814 C CA . LEU B 1 170 ? 16.737 -16.587 -18.389 1.00 52.49 170 LEU B CA 1
ATOM 2815 C C . LEU B 1 170 ? 16.969 -15.093 -18.374 1.00 52.42 170 LEU B C 1
ATOM 2816 O O . LEU B 1 170 ? 18.093 -14.617 -18.634 1.00 51.86 170 LEU B O 1
ATOM 2821 N N . TRP B 1 171 ? 15.896 -14.371 -18.020 1.00 52.80 171 TRP B N 1
ATOM 2822 C CA . TRP B 1 171 ? 15.867 -12.894 -18.024 1.00 53.20 171 TRP B CA 1
ATOM 2823 C C . TRP B 1 171 ? 16.928 -12.336 -17.036 1.00 53.32 171 TRP B C 1
ATOM 2824 O O . TRP B 1 171 ? 17.796 -11.532 -17.450 1.00 53.23 171 TRP B O 1
ATOM 2835 N N . LEU B 1 172 ? 16.880 -12.828 -15.780 1.00 52.88 172 LEU B N 1
ATOM 2836 C CA . LEU B 1 172 ? 17.724 -12.365 -14.637 1.00 52.84 172 LEU B CA 1
ATOM 2837 C C . LEU B 1 172 ? 19.056 -13.095 -14.423 1.00 52.69 172 LEU B C 1
ATOM 2838 O O . LEU B 1 172 ? 19.919 -12.584 -13.711 1.00 52.75 172 LEU B O 1
ATOM 2843 N N . GLY B 1 173 ? 19.212 -14.282 -15.012 1.00 52.92 173 GLY B N 1
ATOM 2844 C CA . GLY B 1 173 ? 20.402 -15.134 -14.768 1.00 53.08 173 GLY B CA 1
ATOM 2845 C C . GLY B 1 173 ? 20.266 -16.115 -13.602 1.00 53.21 173 GLY B C 1
ATOM 2846 O O . GLY B 1 173 ? 19.325 -16.023 -12.787 1.00 53.04 173 GLY B O 1
ATOM 2847 N N . ASP B 1 174 ? 21.219 -17.045 -13.507 1.00 53.21 174 ASP B N 1
ATOM 2848 C CA . ASP B 1 174 ? 21.164 -18.131 -12.520 1.00 52.94 174 ASP B CA 1
ATOM 2849 C C . ASP B 1 174 ? 21.841 -17.756 -11.223 1.00 52.71 174 ASP B C 1
ATOM 2850 O O . ASP B 1 1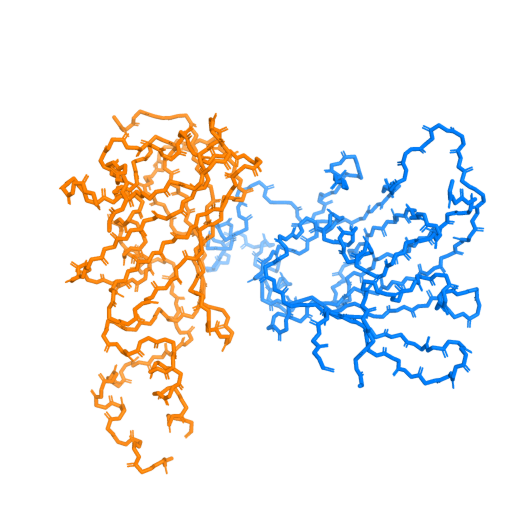74 ? 21.478 -18.242 -10.143 1.00 52.72 174 ASP B O 1
ATOM 2855 N N . ASP B 1 175 ? 22.857 -16.913 -11.344 1.00 52.18 175 ASP B N 1
ATOM 2856 C CA . ASP B 1 175 ? 23.565 -16.384 -10.188 1.00 51.42 175 ASP B CA 1
ATOM 2857 C C . ASP B 1 175 ? 22.692 -15.392 -9.379 1.00 50.59 175 ASP B C 1
ATOM 2858 O O . ASP B 1 175 ? 23.074 -14.986 -8.277 1.00 50.47 175 ASP B O 1
ATOM 2863 N N . PHE B 1 176 ? 21.518 -15.028 -9.905 1.00 49.34 176 PHE B N 1
ATOM 2864 C CA . PHE B 1 176 ? 20.724 -13.954 -9.297 1.00 48.46 176 PHE B CA 1
ATOM 2865 C C . PHE B 1 176 ? 20.076 -14.251 -7.931 1.00 47.86 176 PHE B C 1
ATOM 2866 O O . PHE B 1 176 ? 19.383 -15.264 -7.749 1.00 47.99 176 PHE B O 1
ATOM 2874 N N . ASP B 1 177 ? 20.324 -13.343 -6.990 1.00 46.51 177 ASP B N 1
ATOM 2875 C CA . ASP B 1 177 ? 19.807 -13.431 -5.644 1.00 45.38 177 ASP B CA 1
ATOM 2876 C C . ASP B 1 177 ? 19.358 -12.011 -5.248 1.00 44.78 177 ASP B C 1
ATOM 2877 O O . ASP B 1 177 ? 20.191 -11.150 -5.031 1.00 44.95 177 ASP B O 1
ATOM 2882 N N . PRO B 1 178 ? 18.035 -11.773 -5.177 1.00 44.11 178 PRO B N 1
ATOM 2883 C CA . PRO B 1 178 ? 17.387 -10.501 -4.837 1.00 43.72 178 PRO B CA 1
ATOM 2884 C C . PRO B 1 178 ? 17.771 -9.893 -3.487 1.00 43.54 178 PRO B C 1
ATOM 2885 O O . PRO B 1 178 ? 17.609 -8.682 -3.302 1.00 42.67 178 PRO B O 1
ATOM 2889 N N . GLU B 1 179 ? 18.282 -10.736 -2.582 1.00 43.45 179 GLU B N 1
ATOM 2890 C CA . GLU B 1 179 ? 18.674 -10.350 -1.220 1.00 43.44 179 GLU B CA 1
ATOM 2891 C C . GLU B 1 179 ? 20.173 -10.101 -1.039 1.00 43.54 179 GLU B C 1
ATOM 2892 O O . GLU B 1 179 ? 20.628 -9.660 0.054 1.00 42.48 179 GLU B O 1
ATOM 2898 N N . TYR B 1 180 ? 20.942 -10.396 -2.082 1.00 43.72 180 TYR B N 1
ATOM 2899 C CA . TYR B 1 180 ? 22.382 -10.338 -1.964 1.00 44.66 180 TYR B CA 1
ATOM 2900 C C . TYR B 1 180 ? 22.907 -8.927 -2.187 1.00 45.23 180 TYR B C 1
ATOM 2901 O O . TYR B 1 180 ? 22.762 -8.348 -3.290 1.00 46.25 180 TYR B O 1
ATOM 2910 N N . PHE B 1 181 ? 23.559 -8.387 -1.159 1.00 45.19 181 PHE B N 1
ATOM 2911 C CA . PHE B 1 181 ? 24.366 -7.175 -1.335 1.00 44.85 181 PHE B CA 1
ATOM 2912 C C . PHE B 1 181 ? 25.600 -7.184 -0.427 1.00 44.21 181 PHE B C 1
ATOM 2913 O O . PHE B 1 181 ? 25.497 -7.481 0.746 1.00 44.27 181 PHE B O 1
ATOM 2921 N N . ASP B 1 182 ? 26.749 -6.799 -0.953 1.00 43.43 182 ASP B N 1
ATOM 2922 C CA . ASP B 1 182 ? 27.920 -6.566 -0.124 1.00 43.49 182 ASP B CA 1
ATOM 2923 C C . ASP B 1 182 ? 28.506 -5.181 -0.409 1.00 43.51 182 ASP B C 1
ATOM 2924 O O . ASP B 1 182 ? 28.925 -4.925 -1.528 1.00 43.28 182 ASP B O 1
ATOM 2929 N N . PRO B 1 183 ? 28.561 -4.282 0.607 1.00 43.64 183 PRO B N 1
ATOM 2930 C CA . PRO B 1 183 ? 29.097 -2.935 0.367 1.00 43.37 183 PRO B CA 1
ATOM 2931 C C . PRO B 1 183 ? 30.499 -2.919 -0.327 1.00 43.78 183 PRO B C 1
ATOM 2932 O O . PRO B 1 183 ? 30.832 -1.976 -1.071 1.00 42.73 183 PRO B O 1
ATOM 2936 N N . LYS B 1 184 ? 31.289 -3.962 -0.097 1.00 43.02 184 LYS B N 1
ATOM 2937 C CA . LYS B 1 184 ? 32.628 -4.037 -0.625 1.00 43.85 184 LYS B CA 1
ATOM 2938 C C . LYS B 1 184 ? 32.699 -4.414 -2.103 1.00 43.95 184 LYS B C 1
ATOM 2939 O O . LYS B 1 184 ? 33.763 -4.359 -2.693 1.00 43.66 184 LYS B O 1
ATOM 2945 N N . ASP B 1 185 ? 31.564 -4.813 -2.674 1.00 44.19 185 ASP B N 1
ATOM 2946 C CA . ASP B 1 185 ? 31.413 -5.069 -4.111 1.00 43.85 185 ASP B CA 1
ATOM 2947 C C . ASP B 1 185 ? 31.277 -3.753 -4.891 1.00 43.56 185 ASP B C 1
ATOM 2948 O O . ASP B 1 185 ? 31.470 -3.724 -6.098 1.00 42.16 185 ASP B O 1
ATOM 2953 N N . VAL B 1 186 ? 30.864 -2.684 -4.205 1.00 42.91 186 VAL B N 1
ATOM 2954 C CA . VAL B 1 186 ? 30.771 -1.380 -4.844 1.00 42.44 186 VAL B CA 1
ATOM 2955 C C . VAL B 1 186 ? 32.135 -0.790 -5.191 1.00 43.17 186 VAL B C 1
ATOM 2956 O O . VAL B 1 186 ? 33.014 -0.643 -4.340 1.00 44.34 186 VAL B O 1
ATOM 2960 N N . SER B 1 187 ? 32.284 -0.436 -6.449 1.00 42.72 187 SER B N 1
ATOM 2961 C CA . SER B 1 187 ? 33.476 0.174 -6.905 1.00 42.88 187 SER B CA 1
ATOM 2962 C C . SER B 1 187 ? 33.102 1.518 -7.500 1.00 42.43 187 SER B C 1
ATOM 2963 O O . SER B 1 187 ? 32.423 1.589 -8.528 1.00 42.90 187 SER B O 1
ATOM 2966 N N . PHE B 1 188 ? 33.554 2.584 -6.867 1.00 41.36 188 PHE B N 1
ATOM 2967 C CA . PHE B 1 188 ? 33.300 3.893 -7.404 1.00 40.82 188 PHE B CA 1
ATOM 2968 C C . PHE B 1 188 ? 34.294 4.228 -8.509 1.00 41.48 188 PHE B C 1
ATOM 2969 O O . PHE B 1 188 ? 34.628 5.388 -8.703 1.00 42.58 188 PHE B O 1
#

Solvent-accessible surface area: 19587 Å² total; per-residue (Å²): 159,34,130,78,1,10,25,0,44,0,8,3,70,53,3,109,95,74,0,43,4,72,1,28,0,8,35,62,38,18,0,38,45,0,4,117,3,0,13,23,3,1,117,16,36,71,39,31,125,24,33,0,53,2,59,24,58,160,83,57,127,108,24,93,0,2,66,100,56,214,178,81,51,19,4,121,157,9,79,0,57,64,13,3,46,106,162,25,70,73,5,41,0,20,0,10,108,58,29,81,0,44,0,85,0,108,0,64,102,47,76,93,93,145,159,76,45,158,28,22,50,19,68,34,16,127,16,13,15,1,34,10,7,6,31,4,33,184,16,1,34,117,23,12,99,9,47,159,64,78,160,55,153,87,53,155,59,9,36,69,59,18,26,98,107,52,71,31,102,121,39,39,42,180,88,25,96,98,151,170,114,22,130,82,2,11,30,1,2,0,5,3,82,61,5,114,84,36,0,6,4,35,1,25,0,6,39,28,29,25,0,37,23,0,3,115,2,0,11,27,3,1,119,16,104,76,133,58,122,28,44,0,56,2,49,22,58,165,84,58,135,117,27,84,0,0,55,92,54,126,102,115,43,119,45,50,22,8,121,160,9,86,0,44,57,13,4,44,95,157,28,51,66,4,49,0,16,0,8,106,69,33,80,0,38,0,72,0,40,0,31,101,59,52,85,68,113,171,82,44,148,25,16,38,9,12,1,12,94,15,14,12,1,32,26,72,5,38,5,42,197,15,1,54,109,21,15,101,11,48,174,147,90,151,91,59,134,89,10,43,157,128,22,35,128,128,57,68,32,101,123,39,45,33,142,92,23,97,93

Foldseek 3Di:
DAWKKWWKKKWWPDAPPIWIWTKIAGQFAFQVNVVVQVCQQLVHDQPWFKWKWFQQPVPRDIQIEGDDDVSYHDRVPHGNNRQDDPVGFWMWMFTHPQLTIIMIMGGDDMGTDDPPDDDTAIDDTWWHRQYPPQRHSVSRVVLVVLCVDCPDPCVVVSCVVQDVPDDRTDDDRVSGDD/DLDAWKWFWKKKWWPDDPPIWIWTKIAGQFAFQVNVVVQVCLQLVHDLPWAKWKWFQQPVPRDIAIEGDVDADVHGYHYRVPHGNNRQDDVVGFWMWMFTHPQLGTIMIMGGDDMGTDDPPDDDTAIDDTWWRHDYPPQRHNVSSVVLVVVCVPDVCNVVSCVVQDDPDDRTDDDSVSGDD

Secondary structure (DSSP, 8-state):
---EEEEEEEEETT-SSPEEEEEEEETT-BHHHHHHHHHHHTT----S-EEEEEE-TTT-SEEEEES----EEETTT-BHHHH-BTTB-EEEEEE-TTTTEEEEEEEEEEEEPPTT--SSEEEEEESPPPPTTS-HHHHHHHHHHHHT-TTSTTHHHHHHHH-TT--TT---GGG---/----SEEEEEEEEETT-SSPPEEEEEEETT-BHHHHHHHHHHHTT----S-EEEEEE-TTTSSEEEEE-SS-----EEETTT-BGGGT--SSS-EEEEEE-TTTTEEEEEEEEEEEEPPTT--S-EEEEEESPPPPTTS-HHHHHHHHHTT----SSHHHHHHHH-SS--TT---GGG---

Organism: Methanosarcina mazei (strain ATCC BAA-159 / DSM 3647 / Goe1 / Go1 / JCM 11833 / OCM 88) (NCBI:txid192952)

Nearest PDB structures (foldseek):
  2i1s-assembly1_A  TM=1.006E+00  e=9.163E-37  Methanosarcina mazei Go1
  2i1s-assembly2_B  TM=9.901E-01  e=7.642E-34  Methanosarcina mazei Go1
  9c89-assembly1_A  TM=3.144E-01  e=1.204E+00  Ehrlichia chaffeensis str. Arkansas
  2i1s-assembly2_B  TM=1.006E+00  e=3.328E-38  Methanosarcina mazei Go1
  2i1s-assembly1_A  TM=9.901E-01  e=8.714E-34  Methanosarcina mazei Go1

B-factor: mean 42.07, std 8.99, range [19.14, 73.02]